Protein AF-A0A5J4ECD7-F1 (afdb_monomer_lite)

pLDDT: mean 82.18, std 13.43, range [44.06, 96.12]

Structure (mmCIF, N/CA/C/O backbone):
data_AF-A0A5J4ECD7-F1
#
_entry.id   AF-A0A5J4ECD7-F1
#
loop_
_atom_site.group_PDB
_atom_site.id
_atom_site.type_symbol
_atom_site.label_atom_id
_atom_site.label_alt_id
_atom_site.label_comp_id
_atom_s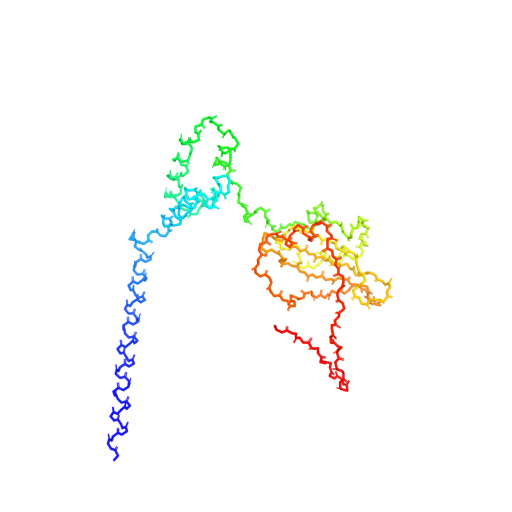ite.label_asym_id
_atom_site.label_entity_id
_atom_site.label_seq_id
_atom_site.pdbx_PDB_ins_code
_atom_site.Cartn_x
_atom_site.Cartn_y
_atom_site.Cartn_z
_atom_site.occupancy
_atom_site.B_iso_or_equiv
_atom_site.auth_seq_id
_atom_site.auth_comp_id
_atom_site.auth_asym_id
_atom_site.auth_atom_id
_atom_site.pdbx_PDB_model_num
ATOM 1 N N . MET A 1 1 ? -9.452 -62.275 -21.273 1.00 46.31 1 MET A N 1
ATOM 2 C CA . MET A 1 1 ? -8.832 -61.282 -20.360 1.00 46.31 1 MET A CA 1
ATOM 3 C C . MET A 1 1 ? -7.586 -60.602 -20.962 1.00 46.31 1 MET A C 1
ATOM 5 O O . MET A 1 1 ? -6.701 -60.194 -20.229 1.00 46.31 1 MET A O 1
ATOM 9 N N . THR A 1 2 ? -7.499 -60.414 -22.285 1.00 53.56 2 THR A N 1
ATOM 10 C CA . THR A 1 2 ? -6.305 -59.847 -22.959 1.00 53.56 2 THR A CA 1
ATOM 11 C C . THR A 1 2 ? -6.483 -58.393 -23.425 1.00 53.56 2 THR A C 1
ATOM 13 O O . THR A 1 2 ? -5.500 -57.687 -23.623 1.00 53.56 2 THR A O 1
ATOM 16 N N . GLY A 1 3 ? -7.723 -57.897 -23.539 1.00 50.53 3 GLY A N 1
ATOM 17 C CA . GLY A 1 3 ? -8.015 -56.545 -24.046 1.00 50.53 3 GLY A CA 1
ATOM 18 C C . GLY A 1 3 ? -7.789 -55.391 -23.056 1.00 50.53 3 GLY A C 1
ATOM 19 O O . GLY A 1 3 ? -7.536 -54.270 -23.485 1.00 50.53 3 GLY A O 1
ATOM 20 N N . ILE A 1 4 ? -7.847 -55.649 -21.743 1.00 53.31 4 ILE A N 1
ATOM 21 C CA . ILE A 1 4 ? -7.669 -54.617 -20.698 1.00 53.31 4 ILE A CA 1
ATOM 22 C C . ILE A 1 4 ? -6.179 -54.346 -20.433 1.00 53.31 4 ILE A C 1
ATOM 24 O O . ILE A 1 4 ? -5.780 -53.202 -20.232 1.00 53.31 4 ILE A O 1
ATOM 28 N N . VAL A 1 5 ? -5.335 -55.382 -20.500 1.00 55.25 5 VAL A N 1
ATOM 29 C CA . VAL A 1 5 ? -3.884 -55.265 -20.267 1.00 55.25 5 VAL A CA 1
ATOM 30 C C . VAL A 1 5 ? -3.205 -54.458 -21.380 1.00 55.25 5 VAL A C 1
ATOM 32 O O . VAL A 1 5 ? -2.346 -53.625 -21.101 1.00 55.25 5 VAL A O 1
ATOM 35 N N . ARG A 1 6 ? -3.645 -54.630 -22.633 1.00 52.66 6 ARG A N 1
ATOM 36 C CA . ARG A 1 6 ? -3.066 -53.945 -23.796 1.00 52.66 6 ARG A CA 1
ATOM 37 C C . ARG A 1 6 ? -3.344 -52.435 -23.812 1.00 52.66 6 ARG A C 1
ATOM 39 O O . ARG A 1 6 ? -2.423 -51.664 -24.045 1.00 52.66 6 ARG A O 1
ATOM 46 N N . ARG A 1 7 ? -4.559 -52.003 -23.440 1.00 54.34 7 ARG A N 1
ATOM 47 C CA . ARG A 1 7 ? -4.891 -50.567 -23.314 1.00 54.34 7 ARG A CA 1
ATOM 48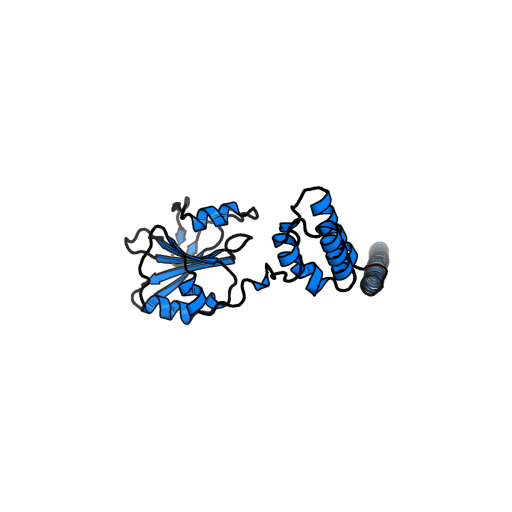 C C . ARG A 1 7 ? -4.139 -49.877 -22.175 1.00 54.34 7 ARG A C 1
ATOM 50 O O . ARG A 1 7 ? -3.791 -48.711 -22.307 1.00 54.34 7 ARG A O 1
ATOM 57 N N . ARG A 1 8 ? -3.856 -50.584 -21.071 1.00 55.59 8 ARG A N 1
ATOM 58 C CA . ARG A 1 8 ? -3.001 -50.054 -19.992 1.00 55.59 8 ARG A CA 1
ATOM 59 C C . ARG A 1 8 ? -1.553 -49.868 -20.447 1.00 55.59 8 ARG A C 1
ATOM 61 O O . ARG A 1 8 ? -0.969 -48.844 -20.124 1.00 55.59 8 ARG A O 1
ATOM 68 N N . ALA A 1 9 ? -1.002 -50.823 -21.197 1.00 55.75 9 ALA A N 1
ATOM 69 C CA . ALA A 1 9 ? 0.367 -50.753 -21.712 1.00 55.75 9 ALA A CA 1
ATOM 70 C C . ALA A 1 9 ? 0.547 -49.650 -22.774 1.00 55.75 9 ALA A C 1
ATOM 72 O O . ALA A 1 9 ? 1.549 -48.931 -22.770 1.00 55.75 9 ALA A O 1
ATOM 73 N N . GLU A 1 10 ? -0.440 -49.477 -23.656 1.00 58.00 10 GLU A N 1
ATOM 74 C CA . GLU A 1 10 ? -0.462 -48.393 -24.647 1.00 58.00 10 GLU A CA 1
ATOM 75 C C . GLU A 1 10 ? -0.585 -47.024 -23.949 1.00 58.00 10 GLU A C 1
ATOM 77 O O . GLU A 1 10 ? 0.224 -46.137 -24.211 1.00 58.00 10 GLU A O 1
ATOM 82 N N . TRP A 1 11 ? -1.458 -46.891 -22.939 1.00 58.06 11 TRP A N 1
ATOM 83 C CA . TRP A 1 11 ? -1.579 -45.659 -22.146 1.00 58.06 11 TRP A CA 1
ATOM 84 C C . TRP A 1 11 ? -0.291 -45.289 -21.396 1.00 58.06 11 TRP A C 1
ATOM 86 O O . TRP A 1 11 ? 0.108 -44.126 -21.407 1.00 58.06 11 TRP A O 1
ATOM 96 N N . THR A 1 12 ? 0.411 -46.255 -20.792 1.00 61.03 12 THR A N 1
ATOM 97 C CA . THR A 1 12 ? 1.704 -45.983 -20.139 1.00 61.03 12 THR A CA 1
ATOM 98 C C . THR A 1 12 ? 2.788 -45.567 -21.130 1.00 61.03 12 THR A C 1
ATOM 100 O O . THR A 1 12 ? 3.646 -44.757 -20.790 1.00 61.03 12 THR A O 1
ATOM 103 N N . THR A 1 13 ? 2.747 -46.087 -22.359 1.00 64.12 13 THR A N 1
ATOM 104 C CA . THR A 1 13 ? 3.739 -45.767 -23.397 1.00 64.12 13 THR A CA 1
ATOM 105 C C . THR A 1 13 ? 3.501 -44.373 -23.977 1.00 64.12 13 THR A C 1
ATOM 107 O O . THR A 1 13 ? 4.450 -43.613 -24.167 1.00 64.12 13 THR A O 1
ATOM 110 N N . ASP A 1 14 ? 2.242 -43.998 -24.200 1.00 67.19 14 ASP A N 1
ATOM 111 C CA . ASP A 1 14 ? 1.885 -42.664 -24.686 1.00 67.19 14 ASP A CA 1
ATOM 112 C C . ASP A 1 14 ? 2.104 -41.588 -23.613 1.00 67.19 14 ASP A C 1
ATOM 114 O O . ASP A 1 14 ? 2.639 -40.520 -23.912 1.00 67.19 14 ASP A O 1
ATOM 118 N N . LEU A 1 15 ? 1.813 -41.892 -22.342 1.00 69.69 15 LEU A N 1
ATOM 119 C CA . LEU A 1 15 ? 2.111 -40.996 -21.222 1.00 69.69 15 LEU A CA 1
ATOM 120 C C . LEU A 1 15 ? 3.626 -40.810 -21.031 1.00 69.69 15 LEU A C 1
ATOM 122 O O . LEU A 1 15 ? 4.081 -39.695 -20.777 1.00 69.69 15 LEU A O 1
ATOM 126 N N . ALA A 1 16 ? 4.418 -41.871 -21.220 1.00 71.56 16 ALA A N 1
ATOM 127 C CA . ALA A 1 16 ? 5.876 -41.785 -21.203 1.00 71.56 16 ALA A CA 1
ATOM 128 C C . ALA A 1 16 ? 6.409 -40.889 -22.332 1.00 71.56 16 ALA A C 1
ATOM 130 O O . ALA A 1 16 ? 7.263 -40.048 -22.075 1.00 71.56 16 ALA A O 1
ATOM 131 N N . ARG A 1 17 ? 5.870 -40.991 -23.556 1.00 77.25 17 ARG A N 1
ATOM 132 C CA . ARG A 1 17 ? 6.261 -40.129 -24.688 1.00 77.25 17 ARG A CA 1
ATOM 133 C C . ARG A 1 17 ? 5.967 -38.655 -24.433 1.00 77.25 17 ARG A C 1
ATOM 135 O O . ARG A 1 17 ? 6.830 -37.820 -24.690 1.00 77.25 17 ARG A O 1
ATOM 142 N N . VAL A 1 18 ? 4.782 -38.337 -23.908 1.00 82.94 18 VAL A N 1
ATOM 143 C CA . VAL A 1 18 ? 4.419 -36.955 -23.552 1.00 82.94 18 VAL A CA 1
ATOM 144 C C . VAL A 1 18 ? 5.319 -36.436 -22.434 1.00 82.94 18 VAL A C 1
ATOM 146 O O . VAL A 1 18 ? 5.832 -35.325 -22.537 1.00 82.94 18 VAL A O 1
ATOM 149 N N . ASN A 1 19 ? 5.580 -37.244 -21.404 1.00 83.06 19 ASN A N 1
ATOM 150 C CA . ASN A 1 19 ? 6.447 -36.852 -20.296 1.00 83.06 19 ASN A CA 1
ATOM 151 C C . ASN A 1 19 ? 7.903 -36.635 -20.745 1.00 83.06 19 ASN A C 1
ATOM 153 O O . ASN A 1 19 ? 8.533 -35.658 -20.351 1.00 83.06 19 ASN A O 1
ATOM 157 N N . THR A 1 20 ? 8.429 -37.493 -21.623 1.00 86.12 20 THR A N 1
ATOM 158 C CA . THR A 1 20 ? 9.753 -37.305 -22.231 1.00 86.12 20 THR A CA 1
ATOM 159 C C . THR A 1 20 ? 9.786 -36.068 -23.128 1.00 86.12 20 THR A C 1
ATOM 161 O O . THR A 1 20 ? 10.738 -35.297 -23.048 1.00 86.12 20 THR A O 1
ATOM 164 N N . GLY A 1 21 ? 8.747 -35.829 -23.934 1.00 91.06 21 GLY A N 1
ATOM 165 C CA . GLY A 1 21 ? 8.632 -34.627 -24.764 1.00 91.06 21 GLY A CA 1
ATOM 166 C C . GLY A 1 21 ? 8.611 -33.344 -23.932 1.00 91.06 21 GLY A C 1
ATOM 167 O O . GLY A 1 21 ? 9.393 -32.433 -24.189 1.00 91.06 21 GLY A O 1
ATOM 168 N N . MET A 1 22 ? 7.794 -33.303 -22.878 1.00 90.69 22 MET A N 1
ATOM 169 C CA . MET A 1 22 ? 7.762 -32.191 -21.922 1.00 90.69 22 MET A CA 1
ATOM 170 C C . MET A 1 22 ? 9.107 -32.014 -21.214 1.00 90.69 22 MET A C 1
ATOM 172 O O . MET A 1 22 ? 9.583 -30.889 -21.091 1.00 90.69 22 MET A O 1
ATOM 176 N N . GLY A 1 23 ? 9.759 -33.108 -20.812 1.00 90.62 23 GLY A N 1
ATOM 177 C CA . GLY A 1 23 ? 11.098 -33.071 -20.227 1.00 90.62 23 GLY A CA 1
ATOM 178 C C . GLY A 1 23 ? 12.137 -32.454 -21.166 1.00 90.62 23 GLY A C 1
ATOM 179 O O . GLY A 1 23 ? 12.927 -31.617 -20.735 1.00 90.62 23 GLY A O 1
ATOM 180 N N . LEU A 1 24 ? 12.101 -32.796 -22.457 1.00 93.56 24 LEU A N 1
ATOM 181 C CA . LEU A 1 24 ? 12.977 -32.202 -23.471 1.00 93.56 24 LEU A CA 1
ATOM 182 C C . LEU A 1 24 ? 12.677 -30.717 -23.704 1.00 93.56 24 LEU A C 1
ATOM 184 O O . LEU A 1 24 ? 13.614 -29.938 -23.845 1.00 93.56 24 LEU A O 1
ATOM 188 N N . VAL A 1 25 ? 11.404 -30.308 -23.702 1.00 94.62 25 VAL A N 1
ATOM 189 C CA . VAL A 1 25 ? 11.016 -28.889 -23.801 1.00 94.62 25 VAL A CA 1
ATOM 190 C C . VAL A 1 25 ? 11.532 -28.102 -22.599 1.00 94.62 25 VAL A C 1
ATOM 192 O O . VAL A 1 25 ? 12.146 -27.053 -22.775 1.00 94.62 25 VAL A O 1
ATOM 195 N N . VAL A 1 26 ? 11.341 -28.616 -21.383 1.00 92.94 26 VAL A N 1
ATOM 196 C CA . VAL A 1 26 ? 11.851 -27.985 -20.158 1.00 92.94 26 VAL A CA 1
ATOM 197 C C . VAL A 1 26 ? 13.376 -27.885 -20.199 1.00 92.94 26 VAL A C 1
ATOM 199 O O . VAL A 1 26 ? 13.924 -26.825 -19.908 1.00 92.94 26 VAL A O 1
ATOM 202 N N . LEU A 1 27 ? 14.066 -28.946 -20.623 1.00 93.12 27 LEU A N 1
ATOM 203 C CA . LEU A 1 27 ? 15.522 -28.953 -20.761 1.00 93.12 27 LEU A CA 1
ATOM 204 C C . LEU A 1 27 ? 15.999 -27.946 -21.818 1.00 93.12 27 LEU A C 1
ATOM 206 O O . LEU A 1 27 ? 16.953 -27.211 -21.574 1.00 93.12 27 LEU A O 1
ATOM 210 N N . ALA A 1 28 ? 15.312 -27.849 -22.957 1.00 91.44 28 ALA A N 1
ATOM 211 C CA . ALA A 1 28 ? 15.605 -26.852 -23.982 1.00 91.44 28 ALA A CA 1
ATOM 212 C C . ALA A 1 28 ? 15.397 -25.421 -23.462 1.00 91.44 28 ALA A C 1
ATOM 214 O O . ALA A 1 28 ? 16.255 -24.568 -23.675 1.00 91.44 28 ALA A O 1
ATOM 215 N N . LEU A 1 29 ? 14.311 -25.158 -22.728 1.00 89.50 29 LEU A N 1
ATOM 216 C CA . LEU A 1 29 ? 14.056 -23.857 -22.101 1.00 89.50 29 LEU A CA 1
ATOM 217 C C . LEU A 1 29 ? 15.112 -23.509 -21.048 1.00 89.50 29 LEU A C 1
ATOM 219 O O . LEU A 1 29 ? 15.565 -22.369 -21.005 1.00 89.50 29 LEU A O 1
ATOM 223 N N . MET A 1 30 ? 15.550 -24.477 -20.239 1.00 87.94 30 MET A N 1
ATOM 224 C CA . MET A 1 30 ? 16.641 -24.278 -19.281 1.00 87.94 30 MET A CA 1
ATOM 225 C C . MET A 1 30 ? 17.949 -23.922 -19.989 1.00 87.94 30 MET A C 1
ATOM 227 O O . MET A 1 30 ? 18.631 -22.990 -19.565 1.00 87.94 30 MET A O 1
ATOM 231 N N . LEU A 1 31 ? 18.287 -24.617 -21.079 1.00 88.19 31 LEU A N 1
ATOM 232 C CA . LEU A 1 31 ? 19.465 -24.290 -21.883 1.00 88.19 31 LEU A CA 1
ATOM 233 C C . LEU A 1 31 ? 19.346 -22.895 -22.503 1.00 88.19 31 LEU A C 1
ATOM 235 O O . LEU A 1 31 ? 20.296 -22.121 -22.434 1.00 88.19 31 LEU A O 1
ATOM 239 N N . LEU A 1 32 ? 18.178 -22.545 -23.049 1.00 86.56 32 LEU A N 1
ATOM 240 C CA . LEU A 1 32 ? 17.931 -21.234 -23.649 1.00 86.56 32 LEU A CA 1
ATOM 241 C C . LEU A 1 32 ? 18.028 -20.104 -22.622 1.00 86.56 32 LEU A C 1
ATOM 243 O O . LEU A 1 32 ? 18.731 -19.130 -22.881 1.00 86.56 32 LEU A O 1
ATOM 247 N N . ALA A 1 33 ? 17.400 -20.254 -21.453 1.00 78.44 33 ALA A N 1
ATOM 248 C CA . ALA A 1 33 ? 17.423 -19.267 -20.373 1.00 78.44 33 ALA A CA 1
ATOM 249 C C . ALA A 1 33 ? 18.829 -19.042 -19.789 1.00 78.44 33 ALA A C 1
ATOM 251 O O . ALA A 1 33 ? 19.109 -17.971 -19.257 1.00 78.44 33 ALA A O 1
ATOM 252 N N . ASN A 1 34 ? 19.716 -20.035 -19.903 1.00 79.56 34 ASN A N 1
ATOM 253 C CA . ASN A 1 34 ? 21.124 -19.934 -19.506 1.00 79.56 34 ASN A CA 1
ATOM 254 C C . ASN A 1 34 ? 22.060 -19.595 -20.680 1.00 79.56 34 ASN A C 1
ATOM 256 O O . ASN A 1 34 ? 23.279 -19.577 -20.513 1.00 79.56 34 ASN A O 1
ATOM 260 N N . SER A 1 35 ? 21.515 -19.333 -21.870 1.00 79.62 35 SER A N 1
ATOM 261 C CA . SER A 1 35 ? 22.288 -19.006 -23.067 1.00 79.62 35 SER A CA 1
ATOM 262 C C . SER A 1 35 ? 22.142 -17.530 -23.458 1.00 79.62 35 SER A C 1
ATOM 264 O O . SER A 1 35 ? 21.132 -16.900 -23.143 1.00 79.62 35 SER A O 1
ATOM 266 N N . PRO A 1 36 ? 23.088 -16.975 -24.239 1.00 72.56 36 PRO A N 1
ATOM 267 C CA . PRO A 1 36 ? 22.971 -15.621 -24.788 1.00 72.56 36 PRO A CA 1
ATOM 268 C C . PRO A 1 36 ? 21.795 -15.418 -25.760 1.00 72.56 36 PRO A C 1
ATOM 270 O O . PRO A 1 36 ? 21.513 -14.279 -26.123 1.00 72.56 36 PRO A O 1
ATOM 273 N N . LEU A 1 37 ? 21.145 -16.497 -26.225 1.00 73.62 37 LEU A N 1
ATOM 274 C CA . LEU A 1 37 ? 20.031 -16.432 -27.181 1.00 73.62 37 LEU A CA 1
ATOM 275 C C . LEU A 1 37 ? 18.783 -15.804 -26.563 1.00 73.62 37 LEU A C 1
ATOM 277 O O . LEU A 1 37 ? 18.030 -15.130 -27.261 1.00 73.62 37 LEU A O 1
ATOM 281 N N . LEU A 1 38 ? 18.570 -16.020 -25.264 1.00 79.06 38 LEU A N 1
ATOM 282 C CA . LEU A 1 38 ? 17.381 -15.569 -24.557 1.00 79.06 38 LEU A CA 1
ATOM 283 C C . LEU A 1 38 ? 17.768 -14.527 -23.503 1.00 79.06 38 LEU A C 1
ATOM 285 O O . LEU A 1 38 ? 17.634 -14.718 -22.297 1.00 79.06 38 LEU A O 1
ATOM 289 N N . ASP A 1 39 ? 18.299 -13.404 -23.990 1.00 83.94 39 ASP A N 1
ATOM 290 C CA . ASP A 1 39 ? 18.663 -12.266 -23.150 1.00 83.94 39 ASP A CA 1
ATOM 291 C C . ASP A 1 39 ? 17.401 -11.498 -22.730 1.00 83.94 39 ASP A C 1
ATOM 293 O O . ASP A 1 39 ? 17.004 -10.502 -23.342 1.00 83.94 39 ASP A O 1
ATOM 297 N N . PHE A 1 40 ? 16.765 -11.972 -21.658 1.00 85.25 40 PHE A N 1
ATOM 298 C CA . PHE A 1 40 ? 15.594 -11.328 -21.063 1.00 85.25 40 PHE A CA 1
ATOM 299 C C . PHE A 1 40 ? 15.824 -9.849 -20.745 1.00 85.25 40 PHE A C 1
ATOM 301 O O . PHE A 1 40 ? 14.874 -9.076 -20.758 1.00 85.25 40 PHE A O 1
ATOM 308 N N . ARG A 1 41 ? 17.069 -9.419 -20.501 1.00 89.31 41 ARG A N 1
ATOM 309 C CA . ARG A 1 41 ? 17.359 -8.016 -20.184 1.00 89.31 41 ARG A CA 1
ATOM 310 C C . ARG A 1 41 ? 17.153 -7.123 -21.403 1.00 89.31 41 ARG A C 1
ATOM 312 O O . ARG A 1 41 ? 16.588 -6.041 -21.271 1.00 89.31 41 ARG A O 1
ATOM 319 N N . LYS A 1 42 ? 17.564 -7.596 -22.586 1.00 90.62 42 LYS A N 1
ATOM 320 C CA . LYS A 1 42 ? 17.286 -6.920 -23.864 1.00 90.62 42 LYS A CA 1
ATOM 321 C C . LYS A 1 42 ? 15.796 -6.881 -24.167 1.00 90.62 42 LYS A C 1
ATOM 323 O O . LYS A 1 42 ? 15.286 -5.851 -24.582 1.00 90.62 42 LYS A O 1
ATOM 328 N N . ILE A 1 43 ? 15.096 -7.989 -23.929 1.00 89.81 43 ILE A N 1
ATOM 329 C CA . ILE A 1 43 ? 13.644 -8.048 -24.132 1.00 89.81 43 ILE A CA 1
ATOM 330 C C . ILE A 1 43 ? 12.947 -7.023 -23.227 1.00 89.81 43 ILE A C 1
ATOM 332 O O . ILE A 1 43 ? 12.124 -6.248 -23.708 1.00 89.81 43 ILE A O 1
ATOM 336 N N . SER A 1 44 ? 13.325 -6.962 -21.947 1.00 90.31 44 SER A N 1
ATOM 337 C CA . SER A 1 44 ? 12.761 -6.008 -20.990 1.00 90.31 44 SER A CA 1
ATOM 338 C C . SER A 1 44 ? 13.007 -4.554 -21.386 1.00 90.31 44 SER A C 1
ATOM 340 O O . SER A 1 44 ? 12.063 -3.770 -21.369 1.00 90.31 44 SER A O 1
ATOM 342 N N . VAL A 1 45 ? 14.242 -4.178 -21.751 1.00 93.38 45 VAL A N 1
ATOM 343 C CA . VAL A 1 45 ? 14.534 -2.780 -22.120 1.00 93.38 45 VAL A CA 1
ATOM 344 C C . VAL A 1 45 ? 13.817 -2.382 -23.408 1.00 93.38 45 VAL A C 1
ATOM 346 O O . VAL A 1 45 ? 13.170 -1.342 -23.432 1.00 93.38 45 VAL A O 1
ATOM 349 N N . ASN A 1 46 ? 13.818 -3.248 -24.427 1.00 92.88 46 ASN A N 1
ATOM 350 C CA . ASN A 1 46 ? 13.129 -2.981 -25.690 1.00 92.88 46 ASN A CA 1
ATOM 351 C C . ASN A 1 46 ? 11.620 -2.855 -25.481 1.00 92.88 46 ASN A C 1
ATOM 353 O O . ASN A 1 46 ? 10.989 -1.977 -26.051 1.00 92.88 46 ASN A O 1
ATOM 357 N N . SER A 1 47 ? 11.030 -3.697 -24.629 1.00 91.94 47 SER A N 1
ATOM 358 C CA . SER A 1 47 ? 9.612 -3.573 -24.299 1.00 91.94 47 SER A CA 1
ATOM 359 C C . SER A 1 47 ? 9.294 -2.242 -23.620 1.00 91.94 47 SER A C 1
ATOM 361 O O . SER A 1 47 ? 8.228 -1.697 -23.875 1.00 91.94 47 SER A O 1
ATOM 363 N N . GLN A 1 48 ? 10.168 -1.727 -22.752 1.00 90.75 48 GLN A N 1
ATOM 364 C CA . GLN A 1 48 ? 9.945 -0.433 -22.102 1.00 90.75 48 GLN A CA 1
ATOM 365 C C . GLN A 1 48 ? 10.131 0.733 -23.076 1.00 90.75 48 GLN A C 1
ATOM 367 O O . GLN A 1 48 ? 9.300 1.634 -23.082 1.00 90.75 48 GLN A O 1
ATOM 372 N N . LEU A 1 49 ? 11.155 0.688 -23.930 1.00 93.94 49 LEU A N 1
ATOM 373 C CA . LEU A 1 49 ? 11.381 1.696 -24.970 1.00 93.94 49 LEU A CA 1
ATOM 374 C C . LEU A 1 49 ? 10.230 1.732 -25.978 1.00 93.94 49 LEU A C 1
ATOM 376 O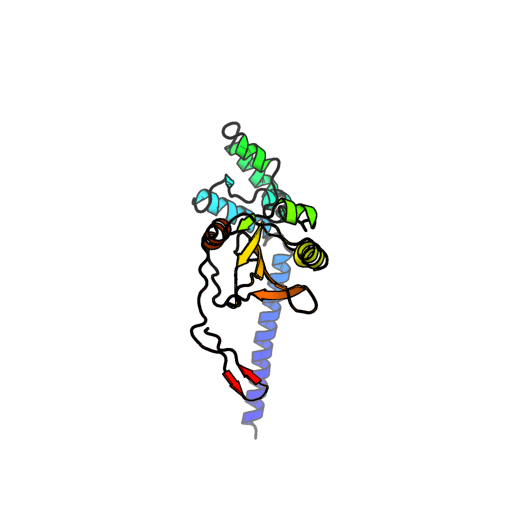 O . LEU A 1 49 ? 9.677 2.796 -26.216 1.00 93.94 49 LEU A O 1
ATOM 380 N N . ASN A 1 50 ? 9.755 0.577 -26.449 1.00 94.12 50 ASN A N 1
ATOM 381 C CA . ASN A 1 50 ? 8.597 0.504 -27.344 1.00 94.12 50 ASN A CA 1
ATOM 382 C C . ASN A 1 50 ? 7.341 1.152 -26.735 1.00 94.12 50 ASN A C 1
ATOM 384 O O . ASN A 1 50 ? 6.523 1.716 -27.456 1.00 94.12 50 ASN A O 1
ATOM 388 N N . ARG A 1 51 ? 7.156 1.070 -25.410 1.00 88.81 51 ARG A N 1
ATOM 389 C CA . ARG A 1 51 ? 6.034 1.724 -24.710 1.00 88.81 51 ARG A CA 1
ATOM 390 C C . ARG A 1 51 ? 6.195 3.242 -24.666 1.00 88.81 51 ARG A C 1
ATOM 392 O O . ARG A 1 51 ? 5.199 3.948 -24.771 1.00 88.81 51 ARG A O 1
ATOM 399 N N . VAL A 1 52 ? 7.430 3.732 -24.549 1.00 92.69 52 VAL A N 1
ATOM 400 C CA . VAL A 1 52 ? 7.739 5.164 -24.679 1.00 92.69 52 VAL A CA 1
ATOM 401 C C . VAL A 1 52 ? 7.493 5.627 -26.118 1.00 92.69 52 VAL A C 1
ATOM 403 O O . VAL A 1 52 ? 6.766 6.589 -26.339 1.00 92.69 52 VAL A O 1
ATOM 406 N N . GLU A 1 53 ? 8.022 4.906 -27.108 1.00 91.56 53 GLU A N 1
ATOM 407 C CA . GLU A 1 53 ? 7.893 5.237 -28.535 1.00 91.56 53 GLU A CA 1
ATOM 408 C C . GLU A 1 53 ? 6.443 5.194 -29.032 1.00 91.56 53 GLU A C 1
ATOM 410 O O . GLU A 1 53 ? 6.025 6.030 -29.831 1.00 91.56 53 GLU A O 1
ATOM 415 N N . SER A 1 54 ? 5.654 4.232 -28.548 1.00 93.00 54 SER A N 1
ATOM 416 C CA . SER A 1 54 ? 4.222 4.134 -28.862 1.00 93.00 54 SER A CA 1
ATOM 417 C C . SER A 1 54 ? 3.356 5.141 -28.099 1.00 93.00 54 SER A C 1
ATOM 419 O O . SER A 1 54 ? 2.157 5.226 -28.369 1.00 93.00 54 SER A O 1
ATOM 421 N N . GLY A 1 55 ? 3.936 5.905 -27.166 1.00 90.00 55 GLY A N 1
ATOM 422 C CA . GLY A 1 55 ? 3.226 6.882 -26.342 1.00 90.00 55 GLY A CA 1
ATOM 423 C C . GLY A 1 55 ? 2.332 6.266 -25.263 1.00 90.00 55 GLY A C 1
ATOM 424 O O . GLY A 1 55 ? 1.502 6.970 -24.693 1.00 90.00 55 GLY A O 1
ATOM 425 N N . GLU A 1 56 ? 2.476 4.969 -24.970 1.00 89.88 56 GLU A N 1
ATOM 426 C CA . GLU A 1 56 ? 1.776 4.323 -23.852 1.00 89.88 56 GLU A CA 1
ATOM 427 C C . GLU A 1 56 ? 2.226 4.913 -22.507 1.00 89.88 56 GLU A C 1
ATOM 429 O O . GLU A 1 56 ? 1.429 5.032 -21.576 1.00 89.88 56 GLU A O 1
ATOM 434 N N . ILE A 1 57 ? 3.503 5.292 -22.409 1.00 87.44 57 ILE A N 1
ATOM 435 C CA . ILE A 1 57 ? 4.075 5.994 -21.258 1.00 87.44 57 ILE A CA 1
ATOM 436 C C . ILE A 1 57 ? 4.919 7.179 -21.726 1.00 87.44 57 ILE A C 1
ATOM 438 O O . ILE A 1 57 ? 5.540 7.133 -22.786 1.00 87.44 57 ILE A O 1
ATOM 442 N N . GLU A 1 58 ? 4.990 8.230 -20.914 1.00 87.25 58 GLU A N 1
ATOM 443 C CA . GLU A 1 58 ? 5.942 9.313 -21.147 1.00 87.25 58 GLU A CA 1
ATOM 444 C C . GLU A 1 58 ? 7.362 8.887 -20.742 1.00 87.25 58 GLU A C 1
ATOM 446 O O . GLU A 1 58 ? 7.555 8.056 -19.851 1.00 87.25 58 GLU A O 1
ATOM 451 N N . LEU A 1 59 ? 8.388 9.505 -21.339 1.00 90.25 59 LEU A N 1
ATOM 452 C CA . LEU A 1 59 ? 9.786 9.199 -21.010 1.00 90.25 59 LEU A CA 1
ATOM 453 C C . LEU A 1 59 ? 10.111 9.458 -19.524 1.00 90.25 59 LEU A C 1
ATOM 455 O O . LEU A 1 59 ? 10.887 8.713 -18.932 1.00 90.25 59 LEU A O 1
ATOM 459 N N . LYS A 1 60 ? 9.470 10.444 -18.879 1.00 87.88 60 LYS A N 1
ATOM 460 C CA . LYS A 1 60 ? 9.607 10.703 -17.429 1.00 87.88 60 LYS A CA 1
ATOM 461 C C . LYS A 1 60 ? 9.130 9.531 -16.553 1.00 87.88 60 LYS A C 1
ATOM 463 O O . LYS A 1 60 ? 9.556 9.385 -15.404 1.00 87.88 60 LYS A O 1
ATOM 468 N N . ASP A 1 61 ? 8.247 8.690 -17.089 1.00 84.75 61 ASP A N 1
ATOM 469 C CA . ASP A 1 61 ? 7.674 7.544 -16.388 1.00 84.75 61 ASP A CA 1
ATOM 470 C C . ASP A 1 61 ? 8.488 6.260 -16.580 1.00 84.75 61 ASP A C 1
ATOM 472 O O . ASP A 1 61 ? 8.307 5.318 -15.800 1.00 84.75 61 ASP A O 1
ATOM 476 N N . PHE A 1 62 ? 9.440 6.250 -17.522 1.00 89.31 62 PHE A N 1
ATOM 477 C CA . PHE A 1 62 ? 10.382 5.153 -17.741 1.00 89.31 62 PHE A CA 1
ATOM 478 C C . PHE A 1 62 ? 11.118 4.761 -16.446 1.00 89.31 62 PHE A C 1
ATOM 480 O O . PHE A 1 62 ? 11.512 5.604 -15.632 1.00 89.31 62 PHE A O 1
ATOM 487 N N . ASP A 1 63 ? 11.328 3.457 -16.232 1.00 88.69 63 ASP A N 1
ATOM 488 C CA . ASP A 1 63 ? 11.997 2.951 -15.030 1.00 88.69 63 ASP A CA 1
ATOM 489 C C . ASP A 1 63 ? 13.526 2.997 -15.181 1.00 88.69 63 ASP A C 1
ATOM 491 O O . ASP A 1 63 ? 14.222 1.987 -15.351 1.00 88.69 63 ASP A O 1
ATOM 495 N N . PHE A 1 64 ? 14.065 4.215 -15.087 1.00 91.69 64 PHE A N 1
ATOM 496 C CA . PHE A 1 64 ? 15.504 4.470 -15.147 1.00 91.69 64 PHE A CA 1
ATOM 497 C C . PHE A 1 64 ? 16.284 3.686 -14.081 1.00 91.69 64 PHE A C 1
ATOM 499 O O . PHE A 1 64 ? 17.441 3.315 -14.301 1.00 91.69 64 PHE A O 1
ATOM 506 N N . TRP A 1 65 ? 15.674 3.406 -12.921 1.00 90.81 65 TRP A N 1
ATOM 507 C CA . TRP A 1 65 ? 16.344 2.664 -11.856 1.00 90.81 65 TRP A CA 1
ATOM 508 C C . TRP A 1 65 ? 16.513 1.201 -12.239 1.00 90.81 65 TRP A C 1
ATOM 510 O O . TRP A 1 65 ? 17.615 0.660 -12.101 1.00 90.81 65 TRP A O 1
ATOM 520 N N . TYR A 1 66 ? 15.456 0.569 -12.742 1.00 89.19 66 TYR A N 1
ATOM 521 C CA . TYR A 1 66 ? 15.503 -0.811 -13.203 1.00 89.19 66 TYR A CA 1
ATOM 522 C C . TYR A 1 66 ? 16.491 -0.977 -14.362 1.00 89.19 66 TYR A C 1
ATOM 524 O O . TYR A 1 66 ? 17.358 -1.855 -14.305 1.00 89.19 66 TYR A O 1
ATOM 532 N N . ALA A 1 67 ? 16.454 -0.079 -15.352 1.00 92.31 67 ALA A N 1
ATOM 533 C CA . ALA A 1 67 ? 17.413 -0.083 -16.456 1.00 92.31 67 ALA A CA 1
ATOM 534 C C . ALA A 1 67 ? 18.867 0.021 -15.960 1.00 92.31 67 ALA A C 1
ATOM 536 O O . ALA A 1 67 ? 19.708 -0.797 -16.338 1.00 92.31 67 ALA A O 1
ATOM 537 N N . LYS A 1 68 ? 19.156 0.956 -15.043 1.00 91.75 68 LYS A N 1
ATOM 538 C CA . LYS A 1 68 ? 20.511 1.167 -14.505 1.00 91.75 68 LYS A CA 1
ATOM 539 C C . LYS A 1 68 ? 21.009 0.001 -13.647 1.00 91.75 68 LYS A C 1
ATOM 541 O O . LYS A 1 68 ? 22.187 -0.339 -13.713 1.00 91.75 68 LYS A O 1
ATOM 546 N N . ASN A 1 69 ? 20.145 -0.587 -12.816 1.00 87.50 69 ASN A N 1
ATOM 547 C CA . ASN A 1 69 ? 20.567 -1.496 -11.741 1.00 87.50 69 ASN A CA 1
ATOM 548 C C . ASN A 1 69 ? 20.316 -2.983 -12.031 1.00 87.50 69 ASN A C 1
ATOM 550 O O . ASN A 1 69 ? 20.973 -3.821 -11.420 1.00 87.50 69 ASN A O 1
ATOM 554 N N . GLN A 1 70 ? 19.383 -3.329 -12.925 1.00 86.81 70 GLN A N 1
ATOM 555 C CA . GLN A 1 70 ? 18.946 -4.719 -13.144 1.00 86.81 70 GLN A CA 1
ATOM 556 C C . GLN A 1 70 ? 19.231 -5.237 -14.559 1.00 86.81 70 GLN A C 1
ATOM 558 O O . GLN A 1 70 ? 19.371 -6.445 -14.759 1.00 86.81 70 GLN A O 1
ATOM 563 N N . LEU A 1 71 ? 19.356 -4.346 -15.549 1.00 89.94 71 LEU A N 1
ATOM 564 C CA . LEU A 1 71 ? 19.481 -4.737 -16.958 1.00 89.94 71 LEU A CA 1
ATOM 565 C C . LEU A 1 71 ? 20.921 -4.785 -17.482 1.00 89.94 71 LEU A C 1
ATOM 567 O O . LEU A 1 71 ? 21.128 -5.142 -18.640 1.00 89.94 71 LEU A O 1
ATOM 571 N N . ALA A 1 72 ? 21.922 -4.509 -16.640 1.00 90.31 72 ALA A N 1
ATOM 572 C CA . ALA A 1 72 ? 23.347 -4.575 -16.983 1.00 90.31 72 ALA A CA 1
ATOM 573 C C . ALA A 1 72 ? 23.680 -3.810 -18.287 1.00 90.31 72 ALA A C 1
ATOM 575 O O . ALA A 1 72 ? 23.226 -2.684 -18.477 1.00 90.31 72 ALA A O 1
ATOM 576 N N . ARG A 1 73 ? 24.484 -4.399 -19.190 1.00 92.56 73 ARG A N 1
ATOM 577 C CA . ARG A 1 73 ? 24.928 -3.750 -20.437 1.00 92.56 73 ARG A CA 1
ATOM 578 C C . ARG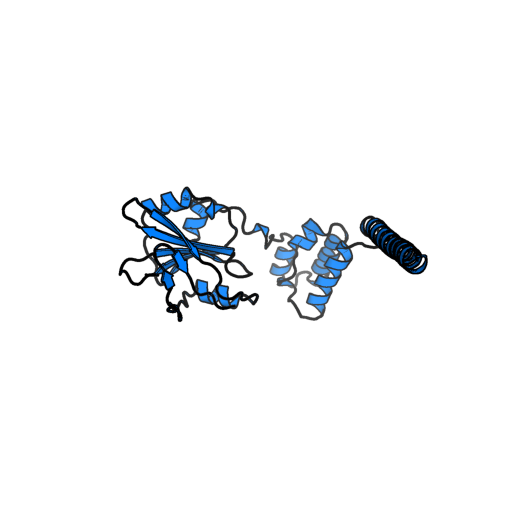 A 1 73 ? 23.766 -3.267 -21.328 1.00 92.56 73 ARG A C 1
ATOM 580 O O . ARG A 1 73 ? 23.850 -2.122 -21.756 1.00 92.56 73 ARG A O 1
ATOM 587 N N . PRO A 1 74 ? 22.711 -4.062 -21.611 1.00 93.44 74 PRO A N 1
ATOM 588 C CA . PRO A 1 74 ? 21.535 -3.569 -22.336 1.00 93.44 74 PRO A CA 1
ATOM 589 C C . PRO A 1 74 ? 20.919 -2.306 -21.726 1.00 93.44 74 PRO A C 1
ATOM 591 O O . PRO A 1 74 ? 20.673 -1.344 -22.443 1.00 93.44 74 PRO A O 1
ATOM 594 N N . GLY A 1 75 ? 20.741 -2.284 -20.402 1.00 93.25 75 GLY A N 1
ATOM 595 C CA . GLY A 1 75 ? 20.222 -1.109 -19.704 1.00 93.25 75 GLY A CA 1
ATOM 596 C C . GLY A 1 75 ? 21.149 0.098 -19.809 1.00 93.25 75 GLY A C 1
ATOM 597 O O . GLY A 1 75 ? 20.693 1.193 -20.108 1.00 93.25 75 GLY A O 1
ATOM 598 N N . TYR A 1 76 ? 22.456 -0.102 -19.629 1.00 94.94 76 TYR A N 1
ATOM 599 C CA . TYR A 1 76 ? 23.449 0.965 -19.772 1.00 94.94 76 TYR A CA 1
ATOM 600 C C . TYR A 1 76 ? 23.411 1.622 -21.157 1.00 94.94 76 TYR A C 1
ATOM 602 O O . TYR A 1 76 ? 23.399 2.845 -21.239 1.00 94.94 76 TYR A O 1
ATOM 610 N N . LEU A 1 77 ? 23.363 0.822 -22.228 1.00 95.88 77 LEU A N 1
ATOM 611 C CA . LEU A 1 77 ? 23.325 1.342 -23.597 1.00 95.88 77 LEU A CA 1
ATOM 612 C C . LEU A 1 77 ? 22.062 2.170 -23.851 1.00 95.88 77 LEU A C 1
ATOM 614 O O . LEU A 1 77 ? 22.176 3.276 -24.364 1.00 95.88 77 LEU A O 1
ATOM 618 N N . ALA A 1 78 ? 20.898 1.679 -23.418 1.00 95.50 78 ALA A N 1
ATOM 619 C CA . ALA A 1 78 ? 19.642 2.413 -23.553 1.00 95.50 78 ALA A CA 1
ATOM 620 C C . ALA A 1 78 ? 19.663 3.747 -22.789 1.00 95.50 78 ALA A C 1
ATOM 622 O O . ALA A 1 78 ? 19.219 4.765 -23.304 1.00 95.50 78 ALA A O 1
ATOM 623 N N . LEU A 1 79 ? 20.214 3.775 -21.570 1.00 96.12 79 LEU A N 1
ATOM 624 C CA . LEU A 1 79 ? 20.329 5.024 -20.812 1.00 96.12 79 LEU A CA 1
ATOM 625 C C . LEU A 1 79 ? 21.292 6.021 -21.463 1.00 96.12 79 LEU A C 1
ATOM 627 O O . LEU A 1 79 ? 21.104 7.224 -21.313 1.00 96.12 79 LEU A O 1
ATOM 631 N N . GLU A 1 80 ? 22.330 5.542 -22.144 1.00 96.06 80 GLU A N 1
ATOM 632 C CA . GLU A 1 80 ? 23.275 6.410 -22.844 1.00 96.06 80 GLU A CA 1
ATOM 633 C C . GLU A 1 80 ? 22.663 7.002 -24.118 1.00 96.06 80 GLU A C 1
ATOM 635 O O . GLU A 1 80 ? 22.842 8.188 -24.379 1.00 96.06 80 GLU A O 1
ATOM 640 N N . GLU A 1 81 ? 21.884 6.210 -24.856 1.00 94.75 81 GLU A N 1
ATOM 641 C CA . GLU A 1 81 ? 21.096 6.667 -26.004 1.00 94.75 81 GLU A CA 1
ATOM 642 C C . GLU A 1 81 ? 20.070 7.725 -25.582 1.00 94.75 81 GLU A C 1
ATOM 644 O O . GLU A 1 81 ? 20.084 8.835 -26.107 1.00 94.75 81 GLU A O 1
ATOM 649 N N . ILE A 1 82 ? 19.301 7.457 -24.521 1.00 94.50 82 ILE A N 1
ATOM 650 C CA . ILE A 1 82 ? 18.348 8.422 -23.957 1.00 94.50 82 ILE A CA 1
ATOM 651 C C . ILE A 1 82 ? 19.043 9.743 -23.582 1.00 94.50 82 ILE A C 1
ATOM 653 O O . ILE A 1 82 ? 18.543 10.817 -23.900 1.00 94.50 82 ILE A O 1
ATOM 657 N N . LYS A 1 83 ? 20.216 9.709 -22.932 1.00 94.56 83 LYS A N 1
ATOM 658 C CA . LYS A 1 83 ? 20.959 10.945 -22.605 1.00 94.56 83 LYS A CA 1
ATOM 659 C C . LYS A 1 83 ? 21.373 11.727 -23.847 1.00 94.56 83 LYS A C 1
ATOM 661 O O . LYS A 1 83 ? 21.364 12.954 -23.807 1.00 94.56 83 LYS A O 1
ATOM 666 N N . GLN A 1 84 ? 21.777 11.032 -24.908 1.00 93.69 84 GLN A N 1
ATOM 667 C CA . GLN A 1 84 ? 22.165 11.666 -26.166 1.00 93.69 84 GLN A CA 1
ATOM 668 C C . GLN A 1 84 ? 20.965 12.326 -26.846 1.00 93.69 84 GLN A C 1
ATOM 670 O O . GLN A 1 84 ? 21.104 13.437 -27.349 1.00 93.69 84 GLN A O 1
ATOM 675 N N . GLU A 1 85 ? 19.798 11.680 -26.815 1.00 91.19 85 GLU A N 1
ATOM 676 C CA . GLU A 1 85 ? 18.556 12.232 -27.362 1.00 91.19 85 GLU A CA 1
ATOM 677 C C . GLU A 1 85 ? 18.065 13.456 -26.585 1.00 91.19 85 GLU A C 1
ATOM 679 O O . GLU A 1 85 ? 17.667 14.450 -27.191 1.00 91.19 85 GLU A O 1
ATOM 684 N N . ILE A 1 86 ? 18.130 13.417 -25.250 1.00 91.69 86 ILE A N 1
ATOM 685 C CA . ILE A 1 86 ? 17.743 14.557 -24.409 1.00 91.69 86 ILE A CA 1
ATOM 686 C C . ILE A 1 86 ? 18.708 15.730 -24.617 1.00 91.69 86 ILE A C 1
ATOM 688 O O . ILE A 1 86 ? 18.275 16.884 -24.683 1.00 91.69 86 ILE A O 1
ATOM 692 N N . GLY A 1 87 ? 20.017 15.464 -24.700 1.00 88.12 87 GLY A N 1
ATOM 693 C CA . GLY A 1 87 ? 21.035 16.515 -24.708 1.00 88.12 87 GLY A CA 1
ATOM 694 C C . GLY A 1 87 ? 20.819 17.496 -23.549 1.00 88.12 87 GLY A C 1
ATOM 695 O O . GLY A 1 87 ? 20.466 17.085 -22.451 1.00 88.12 87 GLY A O 1
ATOM 696 N N . ASP A 1 88 ? 20.944 18.799 -23.805 1.00 87.75 88 ASP A N 1
ATOM 697 C CA . ASP A 1 88 ? 20.703 19.851 -22.800 1.00 87.75 88 ASP A CA 1
ATOM 698 C C . ASP A 1 88 ? 19.245 20.355 -22.764 1.00 87.75 88 ASP A C 1
ATOM 700 O O . ASP A 1 88 ? 18.948 21.358 -22.112 1.00 87.75 88 ASP A O 1
ATOM 704 N N . SER A 1 89 ? 18.327 19.704 -23.489 1.00 88.06 89 SER A N 1
ATOM 705 C CA . SER A 1 89 ? 16.955 20.203 -23.665 1.00 88.06 89 SER A CA 1
ATOM 706 C C . SER A 1 89 ? 16.069 20.031 -22.428 1.00 88.06 89 SER A C 1
ATOM 708 O O . SER A 1 89 ? 15.169 20.842 -22.213 1.00 88.06 89 SER A O 1
ATOM 710 N N . ASP A 1 90 ? 16.351 19.025 -21.594 1.00 88.19 90 ASP A N 1
ATOM 711 C CA . ASP A 1 90 ? 15.605 18.743 -20.367 1.00 88.19 90 ASP A CA 1
ATOM 712 C C . ASP A 1 90 ? 16.552 18.385 -19.199 1.00 88.19 90 ASP A C 1
ATOM 714 O O . ASP A 1 90 ? 16.898 17.216 -18.976 1.00 88.19 90 ASP A O 1
ATOM 718 N N . PRO A 1 91 ? 16.991 19.396 -18.422 1.00 87.12 91 PRO A N 1
ATOM 719 C CA . PRO A 1 91 ? 17.855 19.193 -17.262 1.00 87.12 91 PRO A CA 1
ATOM 720 C C . PRO A 1 91 ? 17.221 18.329 -16.164 1.00 87.12 91 PRO A C 1
ATOM 722 O O . PRO A 1 91 ? 17.940 17.672 -15.403 1.00 87.12 91 PRO A O 1
ATOM 725 N N . GLU A 1 92 ? 15.890 18.327 -16.048 1.00 84.81 92 GLU A N 1
ATOM 726 C CA . GLU A 1 92 ? 15.191 17.525 -15.047 1.00 84.81 92 GLU A CA 1
ATOM 727 C C . GLU A 1 92 ? 15.245 16.044 -15.422 1.00 84.81 92 GLU A C 1
ATOM 729 O O . GLU A 1 92 ? 15.611 15.203 -14.592 1.00 84.81 92 GLU A O 1
ATOM 734 N N . LEU A 1 93 ? 14.963 15.730 -16.683 1.00 87.12 93 LEU A N 1
ATOM 735 C CA . LEU A 1 93 ? 14.960 14.363 -17.180 1.00 87.12 93 LEU A CA 1
ATOM 736 C C . LEU A 1 93 ? 16.384 13.786 -17.226 1.00 87.12 93 LEU A C 1
ATOM 738 O O . LEU A 1 93 ? 16.606 12.660 -16.774 1.00 87.12 93 LEU A O 1
ATOM 742 N N . LEU A 1 94 ? 17.392 14.589 -17.588 1.00 90.31 94 LEU A N 1
ATOM 743 C CA . LEU A 1 94 ? 18.804 14.218 -17.414 1.00 90.31 94 LEU A CA 1
ATOM 744 C C . LEU A 1 94 ? 19.153 13.873 -15.960 1.00 90.31 94 LEU A C 1
ATOM 746 O O . LEU A 1 94 ? 19.887 12.912 -15.695 1.00 90.31 94 LEU A O 1
ATOM 750 N N . ARG A 1 95 ? 18.649 14.647 -14.992 1.00 87.06 95 ARG A N 1
ATOM 751 C CA . ARG A 1 95 ? 18.868 14.374 -13.565 1.00 87.06 95 ARG A CA 1
ATOM 752 C C . ARG A 1 95 ? 18.237 13.041 -13.162 1.00 87.06 95 ARG A C 1
ATOM 754 O O . ARG A 1 95 ? 18.876 12.285 -12.427 1.00 87.06 95 ARG A O 1
ATOM 761 N N . MET A 1 96 ? 17.034 12.736 -13.657 1.00 84.12 96 MET A N 1
ATOM 762 C CA . MET A 1 96 ? 16.365 11.449 -13.429 1.00 84.12 96 MET A CA 1
ATOM 763 C C . MET A 1 96 ? 17.174 10.275 -13.986 1.00 84.12 96 MET A C 1
ATOM 765 O O . MET A 1 96 ? 17.340 9.273 -13.293 1.00 84.12 96 MET A O 1
ATOM 769 N N . VAL A 1 97 ? 17.742 10.409 -15.189 1.00 90.88 97 VAL A N 1
ATOM 770 C CA . VAL A 1 97 ? 18.574 9.357 -15.796 1.00 90.88 97 VAL A CA 1
ATOM 771 C C . VAL A 1 97 ? 19.883 9.154 -15.025 1.00 90.88 97 VAL A C 1
ATOM 773 O O . VAL A 1 97 ? 20.317 8.023 -14.787 1.00 90.88 97 VAL A O 1
ATOM 776 N N . ASN A 1 98 ? 20.535 10.244 -14.612 1.00 88.06 98 ASN A N 1
ATOM 777 C CA . ASN A 1 98 ? 21.823 10.187 -13.922 1.00 88.06 98 ASN A CA 1
ATOM 778 C C . ASN A 1 98 ? 21.698 9.646 -12.494 1.00 88.06 98 ASN A C 1
ATOM 780 O O . ASN A 1 98 ? 22.509 8.809 -12.072 1.00 88.06 98 ASN A O 1
ATOM 784 N N . ASN A 1 99 ? 20.664 10.070 -11.769 1.00 85.00 99 ASN A N 1
ATOM 785 C CA . ASN A 1 99 ? 20.410 9.660 -10.394 1.00 85.00 99 ASN A CA 1
ATOM 786 C C . ASN A 1 99 ? 18.998 9.069 -10.232 1.00 85.00 99 ASN A C 1
ATOM 788 O O . ASN A 1 99 ? 18.138 9.686 -9.596 1.00 85.00 99 ASN A O 1
ATOM 792 N N . PRO A 1 100 ? 18.743 7.880 -10.807 1.00 83.81 100 PRO A N 1
ATOM 793 C CA . PRO A 1 100 ? 17.411 7.316 -10.814 1.00 83.81 100 PRO A CA 1
ATOM 794 C C . PRO A 1 100 ? 17.035 6.819 -9.426 1.00 83.81 100 PRO A C 1
ATOM 796 O O . PRO A 1 100 ? 17.765 6.053 -8.788 1.00 83.81 100 PRO A O 1
ATOM 799 N N . VAL A 1 101 ? 15.863 7.242 -8.973 1.00 79.31 101 VAL A N 1
ATOM 800 C CA . VAL A 1 101 ? 15.287 6.789 -7.713 1.00 79.31 101 VAL A CA 1
ATOM 801 C C . VAL A 1 101 ? 14.586 5.465 -7.963 1.00 79.31 101 VAL A C 1
ATOM 803 O O . VAL A 1 101 ? 13.803 5.327 -8.901 1.00 79.31 101 VAL A O 1
ATOM 806 N N . ASN A 1 102 ? 14.849 4.483 -7.108 1.00 74.44 102 ASN A N 1
ATOM 807 C CA . ASN A 1 102 ? 14.076 3.255 -7.126 1.00 74.44 102 ASN A CA 1
ATOM 808 C C . ASN A 1 102 ? 12.648 3.560 -6.660 1.00 74.44 102 ASN A C 1
ATOM 810 O O . ASN A 1 102 ? 12.420 3.719 -5.459 1.00 74.44 102 ASN A O 1
ATOM 814 N N . LYS A 1 103 ? 11.694 3.610 -7.593 1.00 63.31 103 LYS A N 1
ATOM 815 C CA . LYS A 1 103 ? 10.273 3.824 -7.277 1.00 63.31 103 LYS A CA 1
ATOM 816 C C . LYS A 1 103 ? 9.738 2.737 -6.321 1.00 63.31 103 LYS A C 1
ATOM 818 O O . LYS A 1 103 ? 8.909 3.025 -5.465 1.00 63.31 103 LYS A O 1
ATOM 823 N N . THR A 1 104 ? 10.307 1.529 -6.369 1.00 55.03 104 THR A N 1
ATOM 824 C CA . THR A 1 104 ? 9.974 0.384 -5.505 1.00 55.03 104 THR A CA 1
ATOM 825 C C . THR A 1 104 ? 10.693 0.393 -4.140 1.00 55.03 104 THR A C 1
ATOM 827 O O . THR A 1 104 ? 10.083 0.032 -3.138 1.00 55.03 104 THR A O 1
ATOM 830 N N . ARG A 1 105 ? 11.967 0.825 -4.048 1.00 49.03 105 ARG A N 1
ATOM 831 C CA . ARG A 1 105 ? 12.726 0.977 -2.771 1.00 49.03 105 ARG A CA 1
ATOM 832 C C . ARG A 1 105 ? 12.523 2.331 -2.088 1.00 49.03 105 ARG A C 1
ATOM 834 O O . ARG A 1 105 ? 12.967 2.484 -0.956 1.00 49.03 105 ARG A O 1
ATOM 841 N N . GLY A 1 106 ? 11.835 3.289 -2.709 1.00 48.50 106 GLY A N 1
ATOM 842 C CA . GLY A 1 106 ? 11.409 4.536 -2.056 1.00 48.50 106 GLY A CA 1
ATOM 843 C C . GLY A 1 106 ? 10.477 4.315 -0.856 1.00 48.50 106 GLY A C 1
ATOM 844 O O . GLY A 1 106 ? 10.161 5.250 -0.129 1.00 48.50 106 GLY A O 1
ATOM 845 N N . ARG A 1 107 ? 10.058 3.071 -0.615 1.00 52.91 107 ARG A N 1
ATOM 846 C CA . ARG A 1 107 ? 9.421 2.639 0.621 1.00 52.91 107 ARG A CA 1
ATOM 847 C C . ARG A 1 107 ? 10.222 1.481 1.218 1.00 52.91 107 ARG A C 1
ATOM 849 O O . ARG A 1 107 ? 9.844 0.320 1.094 1.00 52.91 107 ARG A O 1
ATOM 856 N N . GLY A 1 108 ? 11.374 1.800 1.808 1.00 52.41 108 GLY A N 1
ATOM 857 C CA . GLY A 1 108 ? 12.004 0.912 2.784 1.00 52.41 108 GLY A CA 1
ATOM 858 C C . GLY A 1 108 ? 11.074 0.688 3.980 1.00 52.41 108 GLY A C 1
ATOM 859 O O . GLY A 1 108 ? 10.054 1.369 4.104 1.00 52.41 108 GLY A O 1
ATOM 860 N N . VAL A 1 109 ? 11.429 -0.262 4.850 1.00 53.31 109 VAL A N 1
ATOM 861 C CA . VAL A 1 109 ? 10.881 -0.328 6.215 1.00 53.31 109 VAL A CA 1
ATOM 862 C C . VAL A 1 109 ? 10.977 1.084 6.791 1.00 53.31 109 VAL A C 1
ATOM 864 O O . VAL A 1 109 ? 12.089 1.590 6.938 1.00 53.31 109 VAL A O 1
ATOM 867 N N . ARG A 1 110 ? 9.837 1.745 7.013 1.00 61.12 110 ARG A N 1
ATOM 868 C CA . ARG A 1 110 ? 9.830 3.044 7.689 1.00 61.12 110 ARG A CA 1
ATOM 869 C C . ARG A 1 110 ? 10.133 2.779 9.151 1.00 61.12 110 ARG A C 1
ATOM 871 O O . ARG A 1 110 ? 9.673 1.775 9.685 1.00 61.12 110 ARG A O 1
ATOM 878 N N . SER A 1 111 ? 10.896 3.641 9.809 1.00 74.69 111 SER A N 1
ATOM 879 C CA . SER A 1 111 ? 10.886 3.617 11.272 1.00 74.69 111 SER A CA 1
ATOM 880 C C . SER A 1 111 ? 9.488 4.014 11.774 1.00 74.69 111 SER A C 1
ATOM 882 O O . SER A 1 111 ? 8.701 4.622 11.037 1.00 74.69 111 SER A O 1
ATOM 884 N N . ALA A 1 112 ? 9.155 3.683 13.022 1.00 79.31 112 ALA A N 1
ATOM 885 C CA . ALA A 1 112 ? 7.882 4.107 13.606 1.00 79.31 112 ALA A CA 1
ATOM 886 C C . ALA A 1 112 ? 7.755 5.640 13.554 1.00 79.31 112 ALA A C 1
ATOM 888 O O . ALA A 1 112 ? 6.723 6.183 13.166 1.00 79.31 112 ALA A O 1
ATOM 889 N N . GLU A 1 113 ? 8.848 6.346 13.839 1.00 82.19 113 GLU A N 1
ATOM 890 C CA . GLU A 1 113 ? 8.933 7.804 13.795 1.00 82.19 113 GLU A CA 1
ATOM 891 C C . GLU A 1 113 ? 8.668 8.357 12.389 1.00 82.19 113 GLU A C 1
ATOM 893 O O . GLU A 1 113 ? 7.893 9.300 12.237 1.00 82.19 113 GLU A O 1
ATOM 898 N N . GLU A 1 114 ? 9.262 7.759 11.353 1.00 80.94 114 GLU A N 1
ATOM 899 C CA . GLU A 1 114 ? 9.034 8.155 9.958 1.00 80.94 114 GLU A CA 1
ATOM 900 C C . GLU A 1 114 ? 7.588 7.904 9.517 1.00 80.94 114 GLU A C 1
ATOM 902 O O . GLU A 1 114 ? 7.007 8.713 8.788 1.00 80.94 114 GLU A O 1
ATOM 907 N N . MET A 1 115 ? 6.984 6.799 9.963 1.00 86.00 115 MET A N 1
ATOM 908 C CA . MET A 1 115 ? 5.575 6.504 9.710 1.00 86.00 115 MET A CA 1
ATOM 909 C C . MET A 1 115 ? 4.671 7.566 10.346 1.00 86.00 115 MET A C 1
ATOM 911 O O . MET A 1 115 ? 3.813 8.117 9.656 1.00 86.00 115 MET A O 1
ATOM 915 N N . TRP A 1 116 ? 4.879 7.887 11.627 1.00 88.31 116 TRP A N 1
ATOM 916 C CA . TRP A 1 116 ? 4.094 8.899 12.338 1.00 88.31 116 TRP A CA 1
ATOM 917 C C . TRP A 1 116 ? 4.285 10.306 11.766 1.00 88.31 116 TRP A C 1
ATOM 919 O O . TRP A 1 116 ? 3.313 11.055 11.669 1.00 88.31 116 TRP A O 1
ATOM 929 N N . ALA A 1 117 ? 5.504 10.660 11.348 1.00 87.88 117 ALA A N 1
ATOM 930 C CA . ALA A 1 117 ? 5.804 11.955 10.736 1.00 87.88 117 ALA A CA 1
ATOM 931 C C . ALA A 1 117 ? 5.149 12.130 9.356 1.00 87.88 117 ALA A C 1
ATOM 933 O O . ALA A 1 117 ? 4.766 13.238 8.988 1.00 87.88 117 ALA A O 1
ATOM 934 N N . ALA A 1 118 ? 5.007 11.041 8.597 1.00 86.75 118 ALA A N 1
ATOM 935 C CA . ALA A 1 118 ? 4.378 11.041 7.278 1.00 86.75 118 ALA A CA 1
ATOM 936 C C . ALA A 1 118 ? 2.863 10.756 7.310 1.00 86.75 118 ALA A C 1
ATOM 938 O O . ALA A 1 118 ? 2.248 10.659 6.246 1.00 86.75 118 ALA A O 1
ATOM 939 N N . MET A 1 119 ? 2.276 10.576 8.499 1.00 89.62 119 MET A N 1
ATOM 940 C CA . MET A 1 119 ? 0.882 10.175 8.681 1.00 89.62 119 MET A CA 1
ATOM 941 C C . MET A 1 119 ? -0.085 11.232 8.149 1.00 89.62 119 MET A C 1
ATOM 943 O O . MET A 1 119 ? -0.025 12.405 8.522 1.00 89.62 119 MET A O 1
ATOM 947 N N . VAL A 1 120 ? -1.026 10.796 7.317 1.00 91.06 120 VAL A N 1
ATOM 948 C CA . VAL A 1 120 ? -2.152 11.619 6.874 1.00 91.06 120 VAL A CA 1
ATOM 949 C C . VAL A 1 120 ? -3.382 11.264 7.706 1.00 91.06 120 VAL A C 1
ATOM 951 O O . VAL A 1 120 ? -3.822 10.121 7.697 1.00 91.06 120 VAL A O 1
ATOM 954 N N . TYR A 1 121 ? -3.950 12.240 8.409 1.00 92.38 121 TYR A N 1
ATOM 955 C CA . TYR A 1 121 ? -5.117 12.041 9.275 1.00 92.38 121 TYR A CA 1
ATOM 956 C C . TYR A 1 121 ? -6.413 12.419 8.564 1.00 92.38 121 TYR A C 1
ATOM 958 O O . TYR A 1 121 ? -6.465 13.434 7.859 1.00 92.38 121 TYR A O 1
ATOM 966 N N . ARG A 1 122 ? -7.450 11.599 8.732 1.00 91.12 122 ARG A N 1
ATOM 967 C CA . ARG A 1 122 ? -8.755 11.765 8.085 1.00 91.12 122 ARG A CA 1
ATOM 968 C C . ARG A 1 122 ? -9.926 11.397 9.015 1.00 91.12 122 ARG A C 1
ATOM 970 O O . ARG A 1 122 ? -9.769 10.518 9.858 1.00 91.12 122 ARG A O 1
ATOM 977 N N . PRO A 1 123 ? -11.123 11.983 8.827 1.00 85.75 123 PRO A N 1
ATOM 978 C CA . PRO A 1 123 ? -11.472 12.983 7.807 1.00 85.75 123 PRO A CA 1
ATOM 979 C C . PRO A 1 123 ? -10.833 14.356 8.066 1.00 85.75 123 PRO A C 1
ATOM 981 O O . PRO A 1 123 ? -10.325 14.979 7.138 1.00 85.75 123 PRO A O 1
ATOM 984 N N . GLU A 1 124 ? -10.737 14.759 9.329 1.00 87.00 124 GLU A N 1
ATOM 985 C CA . GLU A 1 124 ? -10.008 15.945 9.785 1.00 87.00 124 GLU A CA 1
ATOM 986 C C . GLU A 1 124 ? -8.771 15.519 10.593 1.00 87.00 124 GLU A C 1
ATOM 988 O O . GLU A 1 124 ? -8.678 14.356 10.992 1.00 87.00 124 GLU A O 1
ATOM 993 N N . PRO A 1 125 ? -7.793 16.405 10.842 1.00 90.44 125 PRO A N 1
ATOM 994 C CA . PRO A 1 125 ? -6.711 16.110 11.776 1.00 90.44 125 PRO A CA 1
ATOM 995 C C . PRO A 1 125 ? -7.241 15.772 13.175 1.00 90.44 125 PRO A C 1
ATOM 997 O O . PRO A 1 125 ? -8.128 16.449 13.690 1.00 90.44 125 PRO A O 1
ATOM 1000 N N . PHE A 1 126 ? -6.671 14.751 13.811 1.00 93.12 126 PHE A N 1
ATOM 1001 C CA . PHE A 1 126 ? -7.026 14.343 15.169 1.00 93.12 126 PHE A CA 1
ATOM 1002 C C . PHE A 1 126 ? -5.801 13.849 15.932 1.00 93.12 126 PHE A C 1
ATOM 1004 O O . PHE A 1 126 ? -4.809 13.412 15.345 1.00 93.12 126 PHE A O 1
ATOM 1011 N N . ASP A 1 127 ? -5.907 13.867 17.256 1.00 92.75 127 ASP A N 1
ATOM 1012 C CA . ASP A 1 127 ? -4.879 13.323 18.128 1.00 92.75 127 ASP A CA 1
ATOM 1013 C C . ASP A 1 127 ? -5.061 11.818 18.322 1.00 92.75 127 ASP A C 1
ATOM 1015 O O . ASP A 1 127 ? -6.128 11.332 18.702 1.00 92.75 127 ASP A O 1
ATOM 1019 N N . VAL A 1 128 ? -3.981 11.074 18.090 1.00 93.19 128 VAL A N 1
ATOM 1020 C CA . VAL A 1 128 ? -3.912 9.641 18.388 1.00 93.19 128 VAL A CA 1
ATOM 1021 C C . VAL A 1 128 ? -3.472 9.461 19.845 1.00 93.19 128 VAL A C 1
ATOM 1023 O O . VAL A 1 128 ? -2.406 9.976 20.210 1.00 93.19 128 VAL A O 1
ATOM 1026 N N . PRO A 1 129 ? -4.219 8.709 20.677 1.00 94.56 129 PRO A N 1
ATOM 1027 C CA . PRO A 1 129 ? -3.832 8.430 22.057 1.00 94.56 129 PRO A CA 1
ATOM 1028 C C . PRO A 1 129 ? -2.428 7.823 22.159 1.00 94.56 129 PRO A C 1
ATOM 1030 O O . PRO A 1 129 ? -2.086 6.902 21.419 1.00 94.56 129 PRO A O 1
ATOM 1033 N N . GLN A 1 130 ? -1.615 8.282 23.117 1.00 93.25 130 GLN A N 1
ATOM 1034 C CA . GLN A 1 130 ? -0.241 7.784 23.281 1.00 93.25 130 GLN A CA 1
ATOM 1035 C C . GLN A 1 130 ? -0.189 6.269 23.534 1.00 93.25 130 GLN A C 1
ATOM 1037 O O . GLN A 1 130 ? 0.711 5.592 23.044 1.00 93.25 130 GLN A O 1
ATOM 1042 N N . SER A 1 131 ? -1.172 5.726 24.256 1.00 93.38 131 SER A N 1
ATOM 1043 C CA . SER A 1 131 ? -1.292 4.284 24.491 1.00 93.38 131 SER A CA 1
ATOM 1044 C C . SER A 1 131 ? -1.540 3.497 23.202 1.00 93.38 131 SER A C 1
ATOM 1046 O O . SER A 1 131 ? -1.013 2.397 23.064 1.00 93.38 131 SER A O 1
ATOM 1048 N N . LEU A 1 132 ? -2.281 4.070 22.246 1.00 93.12 132 LEU A N 1
ATOM 1049 C CA . LEU A 1 132 ? -2.483 3.469 20.930 1.00 93.12 132 LEU A CA 1
ATOM 1050 C C . LEU A 1 132 ? -1.209 3.546 20.091 1.00 93.12 132 LEU A C 1
ATOM 1052 O O . LEU A 1 132 ? -0.836 2.556 19.474 1.00 93.12 132 LEU A O 1
ATOM 1056 N N . LYS A 1 133 ? -0.502 4.685 20.110 1.00 91.50 133 LYS A N 1
ATOM 1057 C CA . LYS A 1 133 ? 0.791 4.811 19.417 1.00 91.50 133 LYS A CA 1
ATOM 1058 C C . LYS A 1 133 ? 1.760 3.725 19.873 1.00 91.50 133 LYS A C 1
ATOM 1060 O O . LYS A 1 133 ? 2.252 2.967 19.050 1.00 91.50 133 LYS A O 1
ATOM 1065 N N . SER A 1 134 ? 1.926 3.563 21.187 1.00 90.50 134 SER A N 1
ATOM 1066 C CA . SER A 1 134 ? 2.776 2.511 21.754 1.00 90.50 134 SER A CA 1
ATOM 1067 C C . SER A 1 134 ? 2.307 1.096 21.401 1.00 90.50 134 SER A C 1
ATOM 1069 O O . SER A 1 134 ? 3.140 0.219 21.180 1.00 90.50 134 SER A O 1
ATOM 1071 N N . PHE A 1 135 ? 0.993 0.864 21.324 1.00 90.50 135 PHE A N 1
ATOM 1072 C CA . PHE A 1 135 ? 0.445 -0.415 20.875 1.00 90.50 135 PHE A CA 1
ATOM 1073 C C . PHE A 1 135 ? 0.807 -0.700 19.408 1.00 90.50 135 PHE A C 1
ATOM 1075 O O . PHE A 1 135 ? 1.319 -1.776 19.101 1.00 90.50 135 PHE A O 1
ATOM 1082 N N . ILE A 1 136 ? 0.630 0.280 18.519 1.00 89.12 136 ILE A N 1
ATOM 1083 C CA . ILE A 1 136 ? 0.965 0.170 17.093 1.00 89.12 136 ILE A CA 1
ATOM 1084 C C . ILE A 1 136 ? 2.473 -0.000 16.893 1.00 89.12 136 ILE A C 1
ATOM 1086 O O . ILE A 1 136 ? 2.877 -0.882 16.141 1.00 89.12 136 ILE A O 1
ATOM 1090 N N . ASP A 1 137 ? 3.303 0.764 17.603 1.00 86.00 137 ASP A N 1
ATOM 1091 C CA . ASP A 1 137 ? 4.769 0.687 17.514 1.00 86.00 137 ASP A CA 1
ATOM 1092 C C . ASP A 1 137 ? 5.302 -0.688 17.941 1.00 86.00 137 ASP A C 1
ATOM 1094 O O . ASP A 1 137 ? 6.311 -1.166 17.425 1.00 86.00 137 ASP A O 1
ATOM 1098 N N . SER A 1 138 ? 4.609 -1.348 18.877 1.00 79.50 138 SER A N 1
ATOM 1099 C CA . SER A 1 138 ? 4.930 -2.713 19.305 1.00 79.50 138 SER A CA 1
ATOM 1100 C C . SER A 1 138 ? 4.495 -3.791 18.302 1.00 79.50 138 SER A C 1
ATOM 1102 O O . SER A 1 138 ? 4.936 -4.939 18.391 1.00 79.50 138 SER A O 1
ATOM 1104 N N . SER A 1 139 ? 3.641 -3.433 17.340 1.00 68.69 139 SER A N 1
ATOM 1105 C CA . SER A 1 139 ? 3.138 -4.327 16.301 1.00 68.69 139 SER A CA 1
ATOM 1106 C C . SER A 1 139 ? 4.013 -4.262 15.039 1.00 68.69 139 SER A C 1
ATOM 1108 O O . SER A 1 139 ? 4.497 -3.207 14.638 1.00 68.69 139 SER A O 1
ATOM 1110 N N . TYR A 1 140 ? 4.205 -5.400 14.361 1.00 57.53 140 TYR A N 1
ATOM 1111 C CA . TYR A 1 140 ? 5.052 -5.539 13.157 1.00 57.53 140 TYR A CA 1
ATOM 1112 C C . TYR A 1 140 ? 4.581 -4.717 11.926 1.00 57.53 140 TYR A C 1
ATOM 1114 O O . TYR A 1 140 ? 5.206 -4.792 10.866 1.00 57.53 140 TYR A O 1
ATOM 1122 N N . ALA A 1 141 ? 3.500 -3.933 12.045 1.00 56.59 141 ALA A N 1
ATOM 1123 C CA . ALA A 1 141 ? 2.883 -3.121 10.988 1.00 56.59 141 ALA A CA 1
ATOM 1124 C C . ALA A 1 141 ? 3.849 -2.115 10.333 1.00 56.59 141 ALA A C 1
ATOM 1126 O O . ALA A 1 141 ? 3.708 -1.763 9.163 1.00 56.59 141 ALA A O 1
ATOM 1127 N N . VAL A 1 142 ? 4.876 -1.706 11.077 1.00 55.22 142 VAL A N 1
ATOM 1128 C CA . VAL A 1 142 ? 5.871 -0.697 10.689 1.00 55.22 142 VAL A CA 1
ATOM 1129 C C . VAL A 1 142 ? 6.813 -1.186 9.567 1.00 55.22 142 VAL A C 1
ATOM 1131 O O . VAL A 1 142 ? 7.468 -0.391 8.896 1.00 55.22 142 VAL A O 1
ATOM 1134 N N . ALA A 1 143 ? 6.844 -2.494 9.281 1.00 58.06 143 ALA A N 1
ATOM 1135 C CA . ALA A 1 143 ? 7.698 -3.065 8.236 1.00 58.06 143 ALA A CA 1
ATOM 1136 C C . ALA A 1 143 ? 7.176 -2.878 6.797 1.00 58.06 143 ALA A C 1
ATOM 1138 O O . ALA A 1 143 ? 7.888 -3.197 5.841 1.00 58.06 143 ALA A O 1
ATOM 1139 N N . TYR A 1 144 ? 5.945 -2.395 6.618 1.00 59.44 144 TYR A N 1
ATOM 1140 C CA . TYR A 1 144 ? 5.296 -2.360 5.311 1.00 59.44 144 TYR A CA 1
ATOM 1141 C C . TYR A 1 144 ? 5.528 -1.055 4.548 1.00 59.44 144 TYR A C 1
ATOM 1143 O O . TYR A 1 144 ? 5.532 0.054 5.080 1.00 59.44 144 TYR A O 1
ATOM 1151 N N . SER A 1 145 ? 5.668 -1.204 3.235 1.00 63.72 145 SER A N 1
ATOM 1152 C CA . SER A 1 145 ? 5.848 -0.110 2.301 1.00 63.72 145 SER A CA 1
ATOM 1153 C C . SER A 1 145 ? 4.498 0.503 1.907 1.00 63.72 145 SER A C 1
ATOM 1155 O O . SER A 1 145 ? 3.789 -0.022 1.056 1.00 63.72 145 SER A O 1
ATOM 1157 N N . GLY A 1 146 ? 4.164 1.695 2.407 1.00 76.56 146 GLY A N 1
ATOM 1158 C CA . GLY A 1 146 ? 3.027 2.485 1.906 1.00 76.56 146 GLY A CA 1
ATOM 1159 C C . GLY A 1 146 ? 2.994 3.909 2.446 1.00 76.56 146 GLY A C 1
ATOM 1160 O O . GLY A 1 146 ? 3.749 4.252 3.352 1.00 76.56 146 GLY A O 1
ATOM 1161 N N . ASP A 1 147 ? 2.144 4.741 1.855 1.00 83.19 147 ASP A N 1
ATOM 1162 C CA . ASP A 1 147 ? 1.778 6.036 2.418 1.00 83.19 147 ASP A CA 1
ATOM 1163 C C . ASP A 1 147 ? 0.762 5.800 3.548 1.00 83.19 147 ASP A C 1
ATOM 1165 O O . ASP A 1 147 ? -0.320 5.278 3.266 1.00 83.19 147 ASP A O 1
ATOM 1169 N N . PRO A 1 148 ? 1.100 6.126 4.807 1.00 88.62 148 PRO A N 1
ATOM 1170 C CA . PRO A 1 148 ? 0.248 5.861 5.947 1.00 88.62 148 PRO A CA 1
ATOM 1171 C C . PRO A 1 148 ? -0.880 6.884 6.007 1.00 88.62 148 PRO A C 1
ATOM 1173 O O . PRO A 1 148 ? -0.659 8.099 5.960 1.00 88.62 148 PRO A O 1
ATOM 1176 N N . VAL A 1 149 ? -2.099 6.373 6.121 1.00 90.75 149 VAL A N 1
ATOM 1177 C CA . VAL A 1 149 ? -3.303 7.168 6.329 1.00 90.75 149 VAL A CA 1
ATOM 1178 C C . VAL A 1 149 ? -4.029 6.598 7.540 1.00 90.75 149 VAL A C 1
ATOM 1180 O O . VAL A 1 149 ? -4.308 5.400 7.578 1.00 90.75 149 VAL A O 1
ATOM 1183 N N . MET A 1 150 ? -4.313 7.448 8.524 1.00 92.56 150 MET A N 1
ATOM 1184 C CA . MET A 1 150 ? -5.085 7.090 9.709 1.00 92.56 150 MET A CA 1
ATOM 1185 C C . MET A 1 150 ? -6.472 7.711 9.615 1.00 92.56 150 MET A C 1
ATOM 1187 O O . MET A 1 150 ? -6.605 8.931 9.484 1.00 92.56 150 MET A O 1
ATOM 1191 N N . PHE A 1 151 ? -7.493 6.876 9.743 1.00 92.88 151 PHE A N 1
ATOM 1192 C CA . PHE A 1 151 ? -8.875 7.311 9.864 1.00 92.88 151 PHE A CA 1
ATOM 1193 C C . PHE A 1 151 ? -9.348 7.178 11.294 1.00 92.88 151 PHE A C 1
ATOM 1195 O O . PHE A 1 151 ? -8.995 6.218 11.974 1.00 92.88 151 PHE A O 1
ATOM 1202 N N . LYS A 1 152 ? -10.176 8.126 11.715 1.00 93.25 152 LYS A N 1
ATOM 1203 C CA . LYS A 1 152 ? -10.991 7.997 12.914 1.00 93.25 152 LYS A CA 1
ATOM 1204 C C . LYS A 1 152 ? -12.449 7.889 12.494 1.00 93.25 152 LYS A C 1
ATOM 1206 O O . LYS A 1 152 ? -12.968 8.812 11.866 1.00 93.25 152 LYS A O 1
ATOM 1211 N N . VAL A 1 153 ? -13.076 6.758 12.791 1.00 92.19 153 VAL A N 1
ATOM 1212 C CA . VAL A 1 153 ? -14.433 6.441 12.338 1.00 92.19 153 VAL A CA 1
ATOM 1213 C C . VAL A 1 153 ? -15.080 5.447 13.296 1.00 92.19 153 VAL A C 1
ATOM 1215 O O . VAL A 1 153 ? -14.384 4.592 13.821 1.00 92.19 153 VAL A O 1
ATOM 1218 N N . ASP A 1 154 ? -16.377 5.594 13.536 1.00 92.62 154 ASP A N 1
ATOM 1219 C CA . ASP A 1 154 ? -17.196 4.641 14.292 1.00 92.62 154 ASP A CA 1
ATOM 1220 C C . ASP A 1 154 ? -17.622 3.517 13.331 1.00 92.62 154 ASP A C 1
ATOM 1222 O O . ASP A 1 154 ? -18.381 3.760 12.392 1.00 92.62 154 ASP A O 1
ATOM 1226 N N . LEU A 1 155 ? -17.003 2.339 13.444 1.00 90.81 155 LEU A N 1
ATOM 1227 C CA . LEU A 1 155 ? -17.197 1.207 12.529 1.00 90.81 155 LEU A CA 1
ATOM 1228 C C . LEU A 1 155 ? -18.364 0.303 12.931 1.00 90.81 155 LEU A C 1
ATOM 1230 O O . LEU A 1 155 ? -18.817 -0.482 12.090 1.00 90.81 155 LEU A O 1
ATOM 1234 N N . ASP A 1 156 ? -18.800 0.352 14.189 1.00 89.81 156 ASP A N 1
ATOM 1235 C CA . ASP A 1 156 ? -19.845 -0.519 14.731 1.00 89.81 156 ASP A CA 1
ATOM 1236 C C . ASP A 1 156 ? -21.062 0.223 15.312 1.00 89.81 156 ASP A C 1
ATOM 1238 O O . ASP A 1 156 ? -21.980 -0.425 15.826 1.00 89.81 156 ASP A O 1
ATOM 1242 N N . ASP A 1 157 ? -21.120 1.542 15.114 1.00 89.12 157 ASP A N 1
ATOM 1243 C CA . ASP A 1 157 ? -22.177 2.461 15.544 1.00 89.12 157 ASP A CA 1
ATOM 1244 C C . ASP A 1 157 ? -22.387 2.471 17.073 1.00 89.12 157 ASP A C 1
ATOM 1246 O O . ASP A 1 157 ? -23.512 2.661 17.560 1.00 89.12 157 ASP A O 1
ATOM 1250 N N . ASP A 1 158 ? -21.324 2.254 17.857 1.00 90.31 158 ASP A N 1
ATOM 1251 C CA . ASP A 1 158 ? -21.376 2.263 19.326 1.00 90.31 158 ASP A CA 1
ATOM 1252 C C . ASP A 1 158 ? -21.162 3.663 19.947 1.00 90.31 158 ASP A C 1
ATOM 1254 O O . ASP A 1 158 ? -21.348 3.860 21.157 1.00 90.31 158 ASP A O 1
ATOM 1258 N N . GLY A 1 159 ? -20.844 4.663 19.118 1.00 90.50 159 GLY A N 1
ATOM 1259 C CA . GLY A 1 159 ? -20.573 6.045 19.509 1.00 90.50 159 GLY A CA 1
ATOM 1260 C C . GLY A 1 159 ? -19.128 6.309 19.948 1.00 90.50 159 GLY A C 1
ATOM 1261 O O . GLY A 1 159 ? -18.781 7.457 20.255 1.00 90.50 159 GLY A O 1
ATOM 1262 N N . GLN A 1 160 ? -18.279 5.286 19.992 1.00 90.81 160 GLN A N 1
ATOM 1263 C CA . GLN A 1 160 ? -16.830 5.387 20.101 1.00 90.81 160 GLN A CA 1
ATOM 1264 C C . GLN A 1 160 ? -16.219 5.272 18.705 1.00 90.81 160 GLN A C 1
ATOM 1266 O O . GLN A 1 160 ? -16.850 4.860 17.748 1.00 90.81 160 GLN A O 1
ATOM 1271 N N . SER A 1 161 ? -14.995 5.770 18.542 1.00 92.88 161 SER A N 1
ATOM 1272 C CA . SER A 1 161 ? -14.337 5.713 17.237 1.00 92.88 161 SER A CA 1
ATOM 1273 C C . SER A 1 161 ? -13.182 4.737 17.258 1.00 92.88 161 SER A C 1
ATOM 1275 O O . SER A 1 161 ? -12.285 4.843 18.103 1.00 92.88 161 SER A O 1
ATOM 1277 N N . GLU A 1 162 ? -13.133 3.914 16.226 1.00 94.88 162 GLU A N 1
ATOM 1278 C CA . GLU A 1 162 ? -11.985 3.123 15.840 1.00 94.88 162 GLU A CA 1
ATOM 1279 C C . GLU A 1 162 ? -10.957 3.971 15.101 1.00 94.88 162 GLU A C 1
ATOM 1281 O O . GLU A 1 162 ? -11.250 4.981 14.451 1.00 94.88 162 GLU A O 1
ATOM 1286 N N . TYR A 1 163 ? -9.714 3.508 15.180 1.00 94.75 163 TYR A N 1
ATOM 1287 C CA . TYR A 1 163 ? -8.592 4.060 14.443 1.00 94.75 163 TYR A CA 1
ATOM 1288 C C . TYR A 1 163 ? -8.200 3.078 13.354 1.00 94.75 163 TYR A C 1
ATOM 1290 O O . TYR A 1 163 ? -7.732 1.985 13.647 1.00 94.75 163 TYR A O 1
ATOM 1298 N N . LEU A 1 164 ? -8.374 3.452 12.096 1.00 93.12 164 LEU A N 1
ATOM 1299 C CA . LEU A 1 164 ? -8.035 2.613 10.956 1.00 93.12 164 LEU A CA 1
ATOM 1300 C C . LEU A 1 164 ? -6.720 3.081 10.334 1.00 93.12 164 LEU A C 1
ATOM 1302 O O . LEU A 1 164 ? -6.649 4.179 9.789 1.00 93.12 164 LEU A O 1
ATOM 1306 N N . LEU A 1 165 ? -5.699 2.225 10.372 1.00 91.19 165 LEU A N 1
ATOM 1307 C CA . LEU A 1 165 ? -4.419 2.434 9.705 1.00 91.19 165 LEU A CA 1
ATOM 1308 C C . LEU A 1 165 ? -4.407 1.732 8.347 1.00 91.19 165 LEU A C 1
ATOM 1310 O O . LEU A 1 165 ? -4.454 0.501 8.257 1.00 91.19 165 LEU A O 1
ATOM 1314 N N . LEU A 1 166 ? -4.279 2.531 7.289 1.00 88.75 166 LEU A N 1
ATOM 1315 C CA . LEU A 1 166 ? -4.078 2.062 5.924 1.00 88.75 166 LEU A CA 1
ATOM 1316 C C . LEU A 1 166 ? -2.665 2.398 5.451 1.00 88.75 166 LEU A C 1
ATOM 1318 O O . LEU A 1 166 ? -2.227 3.541 5.577 1.00 88.75 166 LEU A O 1
ATOM 1322 N N . LEU A 1 167 ? -1.977 1.438 4.830 1.00 85.88 167 LEU A N 1
ATOM 1323 C CA . LEU A 1 167 ? -0.767 1.722 4.054 1.00 85.88 167 LEU A CA 1
ATOM 1324 C C . LEU A 1 167 ? -1.109 1.659 2.571 1.00 85.88 167 LEU A C 1
ATOM 1326 O O . LEU A 1 167 ? -1.328 0.587 1.997 1.00 85.88 167 LEU A O 1
ATOM 1330 N N . VAL A 1 168 ? -1.175 2.835 1.954 1.00 82.00 168 VAL A N 1
ATOM 1331 C CA . VAL A 1 168 ? -1.610 2.992 0.568 1.00 82.00 168 VAL A CA 1
ATOM 1332 C C . VAL A 1 168 ? -0.409 2.908 -0.365 1.00 82.00 168 VAL A C 1
ATOM 1334 O O . VAL A 1 168 ? 0.601 3.593 -0.203 1.00 82.00 168 VAL A O 1
ATOM 1337 N N . THR A 1 169 ? -0.516 2.046 -1.364 1.00 75.62 169 THR A N 1
ATOM 1338 C CA . THR A 1 169 ? 0.495 1.792 -2.387 1.00 75.62 169 THR A CA 1
ATOM 1339 C C . THR A 1 169 ? 0.012 2.286 -3.750 1.00 75.62 169 THR A C 1
ATOM 1341 O O . THR A 1 169 ? -1.147 2.661 -3.916 1.00 75.62 169 THR A O 1
ATOM 1344 N N . GLU A 1 170 ? 0.886 2.260 -4.755 1.00 68.25 170 GLU A N 1
ATOM 1345 C CA . GLU A 1 170 ? 0.502 2.518 -6.150 1.00 68.25 170 GLU A CA 1
ATOM 1346 C C . GLU A 1 170 ? -0.526 1.506 -6.694 1.00 68.25 170 GLU A C 1
ATOM 1348 O O . GLU A 1 170 ? -1.282 1.836 -7.602 1.00 68.25 170 GLU A O 1
ATOM 1353 N N . TYR A 1 171 ? -0.610 0.313 -6.093 1.00 66.25 171 TYR A N 1
ATOM 1354 C CA . TYR A 1 171 ? -1.543 -0.752 -6.470 1.00 66.25 171 TYR A CA 1
ATOM 1355 C C . TYR A 1 171 ? -2.821 -0.784 -5.613 1.00 66.25 171 TYR A C 1
ATOM 1357 O O . TYR A 1 171 ? -3.630 -1.693 -5.771 1.00 66.25 171 TYR A O 1
ATOM 1365 N N . GLY A 1 172 ? -3.010 0.170 -4.691 1.00 73.06 172 GLY A N 1
ATOM 1366 C CA . GLY A 1 172 ? -4.124 0.178 -3.732 1.00 73.06 172 GLY A CA 1
ATOM 1367 C C . GLY A 1 172 ? -3.671 -0.055 -2.288 1.00 73.06 172 GLY A C 1
ATOM 1368 O O . GLY A 1 172 ? -2.543 0.284 -1.930 1.00 73.06 172 GLY A O 1
ATOM 1369 N N . ILE A 1 173 ? -4.538 -0.605 -1.434 1.00 79.31 173 ILE A N 1
ATOM 1370 C CA . ILE A 1 173 ? -4.260 -0.768 0.002 1.00 79.31 173 ILE A CA 1
ATOM 1371 C C . ILE A 1 173 ? -3.403 -2.024 0.225 1.00 79.31 173 ILE A C 1
ATOM 1373 O O . ILE A 1 173 ? -3.845 -3.144 -0.028 1.00 79.31 173 ILE A O 1
ATOM 1377 N N . GLY A 1 174 ? -2.162 -1.840 0.681 1.00 75.88 174 GLY A N 1
ATOM 1378 C CA . GLY A 1 174 ? -1.237 -2.941 0.979 1.00 75.88 174 GLY A CA 1
ATOM 1379 C C . GLY A 1 174 ? -1.338 -3.455 2.417 1.00 75.88 174 GLY A C 1
ATOM 1380 O O . GLY A 1 174 ? -0.934 -4.579 2.696 1.00 75.88 174 GLY A O 1
ATOM 1381 N N . TYR A 1 175 ? -1.882 -2.636 3.317 1.00 81.62 175 TYR A N 1
ATOM 1382 C CA . TYR A 1 175 ? -2.104 -2.954 4.725 1.00 81.62 175 TYR A CA 1
ATOM 1383 C C . TYR A 1 175 ? -3.367 -2.246 5.207 1.00 81.62 175 TYR A C 1
ATOM 1385 O O . TYR A 1 175 ? -3.537 -1.062 4.908 1.00 81.62 175 TYR A O 1
ATOM 1393 N N . SER A 1 176 ? -4.223 -2.949 5.948 1.00 87.44 176 SER A N 1
ATOM 1394 C CA . SER A 1 176 ? -5.481 -2.410 6.468 1.00 87.44 176 SER A CA 1
ATOM 1395 C C . SER A 1 176 ? -5.857 -3.041 7.804 1.00 87.44 176 SER A C 1
ATOM 1397 O O . SER A 1 176 ? -6.370 -4.160 7.844 1.00 87.44 176 SER A O 1
ATOM 1399 N N . GLN A 1 177 ? -5.636 -2.296 8.885 1.00 91.00 177 GLN A N 1
ATOM 1400 C CA . GLN A 1 177 ? -5.944 -2.737 10.243 1.00 91.00 177 GLN A CA 1
ATOM 1401 C C . GLN A 1 177 ? -6.663 -1.633 11.012 1.00 91.00 177 GLN A C 1
ATOM 1403 O O . GLN A 1 177 ? -6.245 -0.477 10.955 1.00 91.00 177 GLN A O 1
ATOM 1408 N N . PHE A 1 178 ? -7.720 -1.983 11.738 1.00 93.94 178 PHE A N 1
ATOM 1409 C CA . PHE A 1 178 ? -8.388 -1.074 12.662 1.00 93.94 178 PHE A CA 1
ATOM 1410 C C . PHE A 1 178 ? -8.056 -1.426 14.111 1.00 93.94 178 PHE A C 1
ATOM 1412 O O . PHE A 1 178 ? -7.782 -2.581 14.443 1.00 93.94 178 PHE A O 1
ATOM 1419 N N . TYR A 1 179 ? -8.088 -0.411 14.964 1.00 94.50 179 TYR A N 1
ATOM 1420 C CA . TYR A 1 179 ? -7.801 -0.494 16.384 1.00 94.50 179 TYR A CA 1
ATOM 1421 C C . TYR A 1 179 ? -8.960 0.085 17.175 1.00 94.50 179 TYR A C 1
ATOM 1423 O O . TYR A 1 179 ? -9.437 1.180 16.872 1.00 94.50 179 TYR A O 1
ATOM 1431 N N . TYR A 1 180 ? -9.361 -0.630 18.215 1.00 95.12 180 TYR A N 1
ATOM 1432 C CA . TYR A 1 180 ? -10.474 -0.261 19.078 1.00 95.12 180 TYR A CA 1
ATOM 1433 C C . TYR A 1 180 ? -10.085 -0.464 20.538 1.00 95.12 180 TYR A C 1
ATOM 1435 O O . TYR A 1 180 ? -9.228 -1.298 20.865 1.00 95.12 180 TYR A O 1
ATOM 1443 N N . LEU A 1 181 ? -10.671 0.339 21.420 1.00 93.88 181 LEU A N 1
ATOM 1444 C CA . LEU A 1 181 ? -10.399 0.264 22.847 1.00 93.88 181 LEU A CA 1
ATOM 1445 C C . LEU A 1 181 ? -11.419 -0.665 23.506 1.00 93.88 181 LEU A C 1
ATOM 1447 O O . LEU A 1 181 ? -12.606 -0.373 23.522 1.00 93.88 181 LEU A O 1
ATOM 1451 N N . ALA A 1 182 ? -10.949 -1.766 24.085 1.00 91.25 182 ALA A N 1
ATOM 1452 C CA . ALA A 1 182 ? -11.767 -2.662 24.895 1.00 91.25 182 ALA A CA 1
ATOM 1453 C C . ALA A 1 182 ? -11.428 -2.518 26.390 1.00 91.25 182 ALA A C 1
ATOM 1455 O O . ALA A 1 182 ? -10.426 -1.902 26.759 1.00 91.25 182 ALA A O 1
ATOM 1456 N N . ASP A 1 183 ? -12.205 -3.171 27.263 1.00 88.75 183 ASP A N 1
ATOM 1457 C CA . ASP A 1 183 ? -12.026 -3.141 28.728 1.00 88.75 183 ASP A CA 1
ATOM 1458 C C . ASP A 1 183 ? -10.592 -3.457 29.196 1.00 88.75 183 ASP A C 1
ATOM 1460 O O .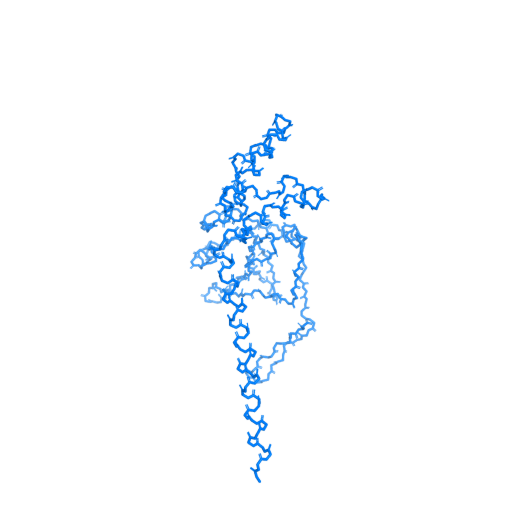 ASP A 1 183 ? -10.143 -2.991 30.242 1.00 88.75 183 ASP A O 1
ATOM 1464 N N . LYS A 1 184 ? -9.865 -4.285 28.433 1.00 86.12 184 LYS A N 1
ATOM 1465 C CA . LYS A 1 184 ? -8.502 -4.746 28.749 1.00 86.12 184 LYS A CA 1
ATOM 1466 C C . LYS A 1 184 ? -7.401 -3.993 27.991 1.00 86.12 184 LYS A C 1
ATOM 1468 O O . LYS A 1 184 ? -6.240 -4.388 28.081 1.00 86.12 184 LYS A O 1
ATOM 1473 N N . GLY A 1 185 ? -7.747 -2.930 27.268 1.00 92.00 185 GLY A N 1
ATOM 1474 C CA . GLY A 1 185 ? -6.828 -2.128 26.463 1.00 92.00 185 GLY A CA 1
ATOM 1475 C C . GLY A 1 185 ? -7.106 -2.214 24.964 1.00 92.00 185 GLY A C 1
ATOM 1476 O O . GLY A 1 185 ? -8.173 -2.648 24.532 1.00 92.00 185 GLY A O 1
ATOM 1477 N N . TRP A 1 186 ? -6.135 -1.760 24.173 1.00 94.38 186 TRP A N 1
ATOM 1478 C CA . TRP A 1 186 ? -6.233 -1.736 22.717 1.00 94.38 186 TRP A CA 1
ATOM 1479 C C . TRP A 1 186 ? -6.240 -3.143 22.127 1.00 94.38 186 TRP A C 1
ATOM 1481 O O . TRP A 1 186 ? -5.428 -3.993 22.500 1.00 94.38 186 TRP A O 1
ATOM 1491 N N . LEU A 1 187 ? -7.147 -3.360 21.182 1.00 93.81 187 LEU A N 1
ATOM 1492 C CA . LEU A 1 187 ? -7.209 -4.541 20.333 1.00 93.81 187 LEU A CA 1
ATOM 1493 C C . LEU A 1 187 ? -7.125 -4.115 18.867 1.00 93.81 187 LEU A C 1
ATOM 1495 O O . LEU A 1 187 ? -7.336 -2.948 18.534 1.00 93.81 187 LEU A O 1
ATOM 1499 N N . ALA A 1 188 ? -6.795 -5.069 18.000 1.00 92.44 188 ALA A N 1
ATOM 1500 C CA . ALA A 1 188 ? -6.691 -4.855 16.566 1.00 92.44 188 ALA A CA 1
ATOM 1501 C C . ALA A 1 188 ? -7.511 -5.891 15.798 1.00 92.44 188 ALA A C 1
ATOM 1503 O O . ALA A 1 188 ? -7.598 -7.049 16.213 1.00 92.44 188 ALA A O 1
ATOM 1504 N N . GLY A 1 189 ? -8.062 -5.477 14.663 1.00 90.50 189 GLY A N 1
ATOM 1505 C CA . GLY A 1 189 ? -8.721 -6.348 13.700 1.00 90.50 189 GLY A CA 1
ATOM 1506 C C . GLY A 1 189 ? -8.347 -5.972 12.271 1.00 90.50 189 GLY A C 1
ATOM 1507 O O . GLY A 1 189 ? -7.992 -4.829 11.986 1.00 90.50 189 GLY A O 1
ATOM 1508 N N . ASP A 1 190 ? -8.415 -6.938 11.361 1.00 87.69 190 ASP A N 1
ATOM 1509 C CA . ASP A 1 190 ? -8.090 -6.720 9.954 1.00 87.69 190 ASP A CA 1
ATOM 1510 C C . ASP A 1 190 ? -9.337 -6.317 9.159 1.00 87.69 190 ASP A C 1
ATOM 1512 O O . ASP A 1 190 ? -10.429 -6.858 9.358 1.00 87.69 190 ASP A O 1
ATOM 1516 N N . LEU A 1 191 ? -9.166 -5.394 8.211 1.00 84.94 191 LEU A N 1
ATOM 1517 C CA . LEU A 1 191 ? -10.157 -5.181 7.159 1.00 84.94 191 LEU A CA 1
ATOM 1518 C C . LEU A 1 191 ? -9.792 -6.036 5.950 1.00 84.94 191 LEU A C 1
ATOM 1520 O O . LEU A 1 191 ? -8.660 -6.008 5.468 1.00 84.94 191 LEU A O 1
ATOM 1524 N N . HIS A 1 192 ? -10.774 -6.766 5.430 1.00 77.75 192 HIS A N 1
ATOM 1525 C CA . HIS A 1 192 ? -10.616 -7.573 4.228 1.00 77.75 192 HIS A CA 1
ATOM 1526 C C . HIS A 1 192 ? -11.377 -6.956 3.060 1.00 77.75 192 HIS A C 1
ATOM 1528 O O . HIS A 1 192 ? -12.482 -6.434 3.215 1.00 77.75 192 HIS A O 1
ATOM 1534 N N . TYR A 1 193 ? -10.802 -7.070 1.866 1.00 74.31 193 TYR A N 1
ATOM 1535 C CA . TYR A 1 193 ? -11.481 -6.693 0.636 1.00 74.31 193 TYR A CA 1
ATOM 1536 C C . TYR A 1 193 ? -12.752 -7.529 0.448 1.00 74.31 193 TYR A C 1
ATOM 1538 O O . TYR A 1 193 ? -12.675 -8.737 0.240 1.00 74.31 193 TYR A O 1
ATOM 1546 N N . ALA A 1 194 ? -13.917 -6.876 0.474 1.00 69.44 194 ALA A N 1
ATOM 1547 C CA . ALA A 1 194 ? -15.186 -7.511 0.112 1.00 69.44 194 ALA A CA 1
ATOM 1548 C C . ALA A 1 194 ? -15.321 -7.707 -1.410 1.00 69.44 194 ALA A C 1
ATOM 1550 O O . ALA A 1 194 ? -15.961 -8.647 -1.863 1.00 69.44 194 ALA A O 1
ATOM 1551 N N . ARG A 1 195 ? -14.687 -6.838 -2.209 1.00 64.69 195 ARG A N 1
ATOM 1552 C CA . ARG A 1 195 ? -14.552 -6.981 -3.662 1.00 64.69 195 ARG A CA 1
ATOM 1553 C C . ARG A 1 195 ? -13.138 -6.578 -4.066 1.00 64.69 195 ARG A C 1
ATOM 1555 O O . ARG A 1 195 ? -12.668 -5.507 -3.690 1.00 64.69 195 ARG A O 1
ATOM 1562 N N . SER A 1 196 ? -12.460 -7.438 -4.823 1.00 49.38 196 SER A N 1
ATOM 1563 C CA . SER A 1 196 ? -11.137 -7.122 -5.358 1.00 49.38 196 SER A CA 1
ATOM 1564 C C . SER A 1 196 ? -11.278 -6.115 -6.497 1.00 49.38 196 SER A C 1
ATOM 1566 O O . SER A 1 196 ? -11.858 -6.420 -7.538 1.00 49.38 196 SER A O 1
ATOM 1568 N N . ILE A 1 197 ? -10.763 -4.908 -6.291 1.00 53.03 197 ILE A N 1
ATOM 1569 C CA . ILE A 1 197 ? -10.579 -3.921 -7.353 1.00 53.03 197 ILE A CA 1
ATOM 1570 C C . ILE A 1 197 ? -9.107 -3.986 -7.750 1.00 53.03 197 ILE A C 1
ATOM 1572 O O . ILE A 1 197 ? -8.275 -3.227 -7.265 1.00 53.03 197 ILE A O 1
ATOM 1576 N N . TYR A 1 198 ? -8.760 -4.935 -8.620 1.00 44.31 198 TYR A N 1
ATOM 1577 C CA . TYR A 1 198 ? -7.536 -4.813 -9.408 1.00 44.31 198 TYR A CA 1
ATOM 1578 C C . TYR A 1 198 ? -7.765 -3.683 -10.420 1.00 44.31 198 TYR A C 1
ATOM 1580 O O . TYR A 1 198 ? -8.229 -3.927 -11.531 1.00 44.31 198 TYR A O 1
ATOM 1588 N N . GLY A 1 199 ? -7.534 -2.429 -10.024 1.00 44.06 199 GLY A N 1
ATOM 1589 C CA . GLY A 1 199 ? -7.735 -1.300 -10.928 1.00 44.06 199 GLY A CA 1
ATOM 1590 C C . GLY A 1 199 ? -7.353 0.056 -10.349 1.00 44.06 199 GLY A C 1
ATOM 1591 O O . GLY A 1 199 ? -8.074 0.566 -9.504 1.00 44.06 199 GLY A O 1
ATOM 1592 N N . ASN A 1 200 ? -6.259 0.605 -10.895 1.00 49.06 200 ASN A N 1
ATOM 1593 C CA . ASN A 1 200 ? -5.842 2.008 -11.045 1.00 49.06 200 ASN A CA 1
ATOM 1594 C C . ASN A 1 200 ? -5.944 2.959 -9.836 1.00 49.06 200 ASN A C 1
ATOM 1596 O O . ASN A 1 200 ? -6.894 2.953 -9.067 1.00 49.06 200 ASN A O 1
ATOM 1600 N N . GLY A 1 201 ? -4.970 3.869 -9.724 1.00 52.84 201 GLY A N 1
ATOM 1601 C CA . GLY A 1 201 ? -4.745 4.804 -8.606 1.00 52.84 201 GLY A CA 1
ATOM 1602 C C . GLY A 1 201 ? -5.903 5.712 -8.143 1.00 52.84 201 GLY A C 1
ATOM 1603 O O . GLY A 1 201 ? -5.704 6.487 -7.216 1.00 52.84 201 GLY A O 1
ATOM 1604 N N . VAL A 1 202 ? -7.112 5.583 -8.693 1.00 53.81 202 VAL A N 1
ATOM 1605 C CA . VAL A 1 202 ? -8.350 6.246 -8.245 1.00 53.81 202 VAL A CA 1
ATOM 1606 C C . VAL A 1 202 ? -8.638 5.966 -6.767 1.00 53.81 202 VAL A C 1
ATOM 1608 O O . VAL A 1 202 ? -8.956 6.885 -6.018 1.00 53.81 202 VAL A O 1
ATOM 1611 N N . ALA A 1 203 ? -8.458 4.721 -6.308 1.00 65.25 203 ALA A N 1
ATOM 1612 C CA . ALA A 1 203 ? -8.647 4.395 -4.893 1.00 65.25 203 ALA A CA 1
ATOM 1613 C C . ALA A 1 203 ? -7.625 5.116 -3.996 1.00 65.25 203 ALA A C 1
ATOM 1615 O O . ALA A 1 203 ? -7.961 5.522 -2.889 1.00 65.25 203 ALA A O 1
ATOM 1616 N N . ARG A 1 204 ? -6.388 5.325 -4.471 1.00 70.00 204 ARG A N 1
ATOM 1617 C CA . ARG A 1 204 ? -5.348 6.023 -3.700 1.00 70.00 204 ARG A CA 1
ATOM 1618 C C . ARG A 1 204 ? -5.730 7.477 -3.443 1.00 70.00 204 ARG A C 1
ATOM 1620 O O . ARG A 1 204 ? -5.580 7.926 -2.308 1.00 70.00 204 ARG A O 1
ATOM 1627 N N . ASP A 1 205 ? -6.214 8.181 -4.462 1.00 73.56 205 ASP A N 1
ATOM 1628 C CA . ASP A 1 205 ? -6.609 9.583 -4.324 1.00 73.56 205 ASP A CA 1
ATOM 1629 C C . ASP A 1 205 ? -7.876 9.722 -3.478 1.00 73.56 205 ASP A C 1
ATOM 1631 O O . ASP A 1 205 ? -7.880 10.530 -2.559 1.00 73.56 205 ASP A O 1
ATOM 1635 N N . ALA A 1 206 ? -8.889 8.869 -3.673 1.00 78.25 206 ALA A N 1
ATOM 1636 C CA . ALA A 1 206 ? -10.099 8.863 -2.844 1.00 78.25 206 ALA A CA 1
ATOM 1637 C C . ALA A 1 206 ? -9.785 8.623 -1.352 1.00 78.25 206 ALA A C 1
ATOM 1639 O O . ALA A 1 206 ? -10.229 9.377 -0.485 1.00 78.25 206 ALA A O 1
ATOM 1640 N N . ILE A 1 207 ? -8.933 7.635 -1.040 1.00 77.81 207 ILE A N 1
ATOM 1641 C CA . ILE A 1 207 ? -8.468 7.375 0.334 1.00 77.81 207 ILE A CA 1
ATOM 1642 C C . ILE A 1 207 ? -7.707 8.591 0.867 1.00 77.81 207 ILE A C 1
ATOM 1644 O O . ILE A 1 207 ? -7.972 9.070 1.969 1.00 77.81 207 ILE A O 1
ATOM 1648 N N . ARG A 1 208 ? -6.772 9.138 0.082 1.00 73.69 208 ARG A N 1
ATOM 1649 C CA . ARG A 1 208 ? -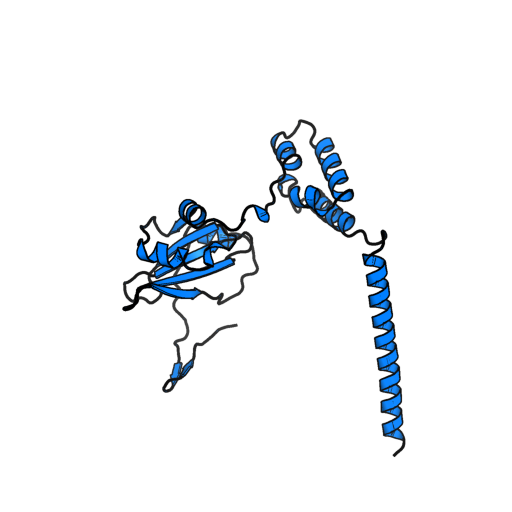6.011 10.323 0.486 1.00 73.69 208 ARG A CA 1
ATOM 1650 C C . ARG A 1 208 ? -6.889 11.556 0.636 1.00 73.69 208 ARG A C 1
ATOM 1652 O O . ARG A 1 208 ? -6.562 12.380 1.475 1.00 73.69 208 ARG A O 1
ATOM 1659 N N . ASN A 1 209 ? -7.983 11.699 -0.092 1.00 79.88 209 ASN A N 1
ATOM 1660 C CA . ASN A 1 209 ? -8.892 12.838 0.022 1.00 79.88 209 ASN A CA 1
ATOM 1661 C C . ASN A 1 209 ? -9.934 12.649 1.130 1.00 79.88 209 ASN A C 1
ATOM 1663 O O . ASN A 1 209 ? -10.619 13.601 1.484 1.00 79.88 209 ASN A O 1
ATOM 1667 N N . GLY A 1 210 ? -10.005 11.457 1.732 1.00 74.00 210 GLY A N 1
ATOM 1668 C CA . GLY A 1 210 ? -10.993 11.143 2.760 1.00 74.00 210 GLY A CA 1
ATOM 1669 C C . GLY A 1 210 ? -12.396 10.939 2.197 1.00 74.00 210 GLY A C 1
ATOM 1670 O O . GLY A 1 210 ? -13.368 11.144 2.916 1.00 74.00 210 GLY A O 1
ATOM 1671 N N . GLU A 1 211 ? -12.508 10.534 0.931 1.00 81.44 211 GLU A N 1
ATOM 1672 C CA . GLU A 1 211 ? -13.773 10.171 0.287 1.00 81.44 211 GLU A CA 1
ATOM 1673 C C . GLU A 1 211 ? -14.243 8.809 0.816 1.00 81.44 211 GLU A C 1
ATOM 1675 O O . GLU A 1 211 ? -14.143 7.777 0.153 1.00 81.44 211 GLU A O 1
ATOM 1680 N N . ILE A 1 212 ? -14.704 8.805 2.066 1.00 76.38 212 ILE A N 1
ATOM 1681 C CA . ILE A 1 212 ? -15.150 7.615 2.781 1.00 76.38 212 ILE A CA 1
ATOM 1682 C C . ILE A 1 212 ? -16.640 7.691 3.037 1.00 76.38 212 ILE A C 1
ATOM 1684 O O . ILE A 1 212 ? -17.171 8.699 3.497 1.00 76.38 212 ILE A O 1
ATOM 1688 N N . VAL A 1 213 ? -17.289 6.562 2.785 1.00 82.69 213 VAL A N 1
ATOM 1689 C CA . VAL A 1 213 ? -18.679 6.322 3.134 1.00 82.69 213 VAL A CA 1
ATOM 1690 C C . VAL A 1 213 ? -18.732 4.991 3.868 1.00 82.69 213 VAL A C 1
ATOM 1692 O O . VAL A 1 213 ? -18.227 3.986 3.364 1.00 82.69 213 VAL A O 1
ATOM 1695 N N . LEU A 1 214 ? -19.329 4.990 5.059 1.00 84.00 214 LEU A N 1
ATOM 1696 C CA . LEU A 1 214 ? -19.676 3.755 5.748 1.00 84.00 214 LEU A CA 1
ATOM 1697 C C . LEU A 1 214 ? -20.870 3.121 5.046 1.00 84.00 214 LEU A C 1
ATOM 1699 O O . LEU A 1 214 ? -21.851 3.793 4.725 1.00 84.00 214 LEU A O 1
ATOM 1703 N N . ILE A 1 215 ? -20.751 1.829 4.760 1.00 86.31 215 ILE A N 1
ATOM 1704 C CA . ILE A 1 215 ? -21.785 1.067 4.073 1.00 86.31 215 ILE A CA 1
ATOM 1705 C C . ILE A 1 215 ? -22.233 -0.046 5.003 1.00 86.31 215 ILE A C 1
ATOM 1707 O O . ILE A 1 215 ? -21.464 -0.964 5.299 1.00 86.31 215 ILE A O 1
ATOM 1711 N N . ASP A 1 216 ? -23.500 0.015 5.397 1.00 84.69 216 ASP A N 1
ATOM 1712 C CA . ASP A 1 216 ? -24.123 -1.033 6.189 1.00 84.69 216 ASP A CA 1
ATOM 1713 C C . ASP A 1 216 ? -24.054 -2.378 5.475 1.00 84.69 216 ASP A C 1
ATOM 1715 O O . ASP A 1 216 ? -24.282 -2.513 4.264 1.00 84.69 216 ASP A O 1
ATOM 1719 N N . ARG A 1 217 ? -23.809 -3.427 6.259 1.00 83.06 217 ARG A N 1
ATOM 1720 C CA . ARG A 1 217 ? -23.881 -4.788 5.738 1.00 83.06 217 ARG A CA 1
ATOM 1721 C C . ARG A 1 217 ? -25.315 -5.077 5.314 1.00 83.06 217 ARG A C 1
ATOM 1723 O O . ARG A 1 217 ? -26.221 -5.144 6.141 1.00 83.06 217 ARG A O 1
ATOM 1730 N N . ARG A 1 218 ? -25.502 -5.363 4.024 1.00 85.06 218 ARG A N 1
ATOM 1731 C CA . ARG A 1 218 ? -26.803 -5.759 3.463 1.00 85.06 218 ARG A CA 1
ATOM 1732 C C . ARG A 1 218 ? -27.431 -6.944 4.204 1.00 85.06 218 ARG A C 1
ATOM 1734 O O . ARG A 1 218 ? -28.644 -6.985 4.397 1.00 85.06 218 ARG A O 1
ATOM 1741 N N . PHE A 1 219 ? -26.612 -7.929 4.568 1.00 87.62 219 PHE A N 1
ATOM 1742 C CA . PHE A 1 219 ? -27.054 -9.151 5.230 1.00 87.62 219 PHE A CA 1
ATOM 1743 C C . PHE A 1 219 ? -26.546 -9.206 6.670 1.00 87.62 219 PHE A C 1
ATOM 1745 O O . PHE A 1 219 ? -25.358 -9.014 6.933 1.00 87.62 219 PHE A O 1
ATOM 1752 N N . LYS A 1 220 ? -27.452 -9.529 7.596 1.00 90.56 220 LYS A N 1
ATOM 1753 C CA . LYS A 1 220 ? -27.133 -9.747 9.011 1.00 90.56 220 LYS A CA 1
ATOM 1754 C C . LYS A 1 220 ? -26.330 -11.034 9.204 1.00 90.56 220 LYS A C 1
ATOM 1756 O O . LYS A 1 220 ? -26.483 -11.987 8.440 1.00 90.56 220 LYS A O 1
ATOM 1761 N N . HIS A 1 221 ? -25.536 -11.093 10.271 1.00 92.00 221 HIS A N 1
ATOM 1762 C CA . HIS A 1 221 ? -24.985 -12.360 10.753 1.00 92.00 221 HIS A CA 1
ATOM 1763 C C . HIS A 1 221 ? -26.097 -13.287 11.246 1.00 92.00 221 HIS A C 1
ATOM 1765 O O . HIS A 1 221 ? -27.098 -12.835 11.805 1.00 92.00 221 HIS A O 1
ATOM 1771 N N . LEU A 1 222 ? -25.898 -14.591 11.076 1.00 91.56 222 LEU A N 1
ATOM 1772 C CA . LEU A 1 222 ? -26.781 -15.620 11.614 1.00 91.56 222 LEU A CA 1
ATOM 1773 C C . LEU A 1 222 ? -26.078 -16.322 12.778 1.00 91.56 222 LEU A C 1
ATOM 1775 O O . LEU A 1 222 ? -25.052 -16.967 12.580 1.00 91.56 222 LEU A O 1
ATOM 1779 N N . LYS A 1 223 ? -26.638 -16.216 13.986 1.00 95.31 223 LYS A N 1
ATOM 1780 C CA . LYS A 1 223 ? -26.157 -16.940 15.169 1.00 95.31 223 LYS A CA 1
ATOM 1781 C C . LYS A 1 223 ? -27.056 -18.144 15.451 1.00 95.31 223 LYS A C 1
ATOM 1783 O O . LYS A 1 223 ? -28.261 -17.978 15.625 1.00 95.31 223 LYS A O 1
ATOM 1788 N N . ILE A 1 224 ? -26.478 -19.343 15.512 1.00 94.88 224 ILE A N 1
ATOM 1789 C CA . ILE A 1 224 ? -27.170 -20.592 15.865 1.00 94.88 224 ILE A CA 1
ATOM 1790 C C . ILE A 1 224 ? -26.432 -21.213 17.053 1.00 94.88 224 ILE A C 1
ATOM 1792 O O . ILE A 1 224 ? -25.353 -21.781 16.890 1.00 94.88 224 ILE A O 1
ATOM 1796 N N . GLY A 1 225 ? -26.990 -21.078 18.259 1.00 94.75 225 GLY A N 1
ATOM 1797 C CA . GLY A 1 225 ? -26.259 -21.412 19.487 1.00 94.75 225 GLY A CA 1
ATOM 1798 C C . GLY A 1 225 ? -24.982 -20.572 19.599 1.00 94.75 225 GLY A C 1
ATOM 1799 O O . GLY A 1 225 ? -25.055 -19.343 19.549 1.00 94.75 225 GLY A O 1
ATOM 1800 N N . ASP A 1 226 ? -23.827 -21.232 19.686 1.00 94.56 226 ASP A N 1
ATOM 1801 C CA . ASP A 1 226 ? -22.504 -20.588 19.745 1.00 94.56 226 ASP A CA 1
ATOM 1802 C C . ASP A 1 226 ? -21.848 -20.387 18.366 1.00 94.56 226 ASP A C 1
ATOM 1804 O O . ASP A 1 226 ? -20.769 -19.806 18.267 1.00 94.56 226 ASP A O 1
ATOM 1808 N N . VAL A 1 227 ? -22.487 -20.842 17.282 1.00 90.56 227 VAL A N 1
ATOM 1809 C CA . VAL A 1 227 ? -21.958 -20.698 15.919 1.00 90.56 227 VAL A CA 1
ATOM 1810 C C . VAL A 1 227 ? -22.414 -19.368 15.325 1.00 90.56 227 VAL A C 1
ATOM 1812 O O . VAL A 1 227 ? -23.616 -19.126 15.197 1.00 90.56 227 VAL A O 1
ATOM 1815 N N . LEU A 1 228 ? -21.459 -18.523 14.926 1.00 92.69 228 LEU A N 1
ATOM 1816 C CA . LEU A 1 228 ? -21.705 -17.277 14.199 1.00 92.69 228 LEU A CA 1
ATOM 1817 C C . LEU A 1 228 ? -21.364 -17.459 12.716 1.00 92.69 228 LEU A C 1
ATOM 1819 O O . LEU A 1 228 ? -20.227 -17.761 12.362 1.00 92.69 228 LEU A O 1
ATOM 1823 N N . LEU A 1 229 ? -22.354 -17.264 11.847 1.00 89.62 229 LEU A N 1
ATOM 1824 C CA . LEU A 1 229 ? -22.210 -17.339 10.398 1.00 89.62 229 LEU A CA 1
ATOM 1825 C C . LEU A 1 229 ? -22.272 -15.934 9.803 1.00 89.62 229 LEU A C 1
ATOM 1827 O O . LEU A 1 229 ? -23.265 -15.214 9.948 1.00 89.62 229 LEU A O 1
ATOM 1831 N N . GLN A 1 230 ? -21.206 -15.566 9.100 1.00 90.00 230 GLN A N 1
ATOM 1832 C CA . GLN A 1 230 ? -21.103 -14.307 8.380 1.00 90.00 230 GLN A CA 1
ATOM 1833 C C . GLN A 1 230 ? -21.420 -14.528 6.890 1.00 90.00 230 GLN A C 1
ATOM 1835 O O . GLN A 1 230 ? -20.699 -15.279 6.235 1.00 90.00 230 GLN A O 1
ATOM 1840 N N . PRO A 1 231 ? -22.453 -13.877 6.324 1.00 85.00 231 PRO A N 1
ATOM 1841 C CA . PRO A 1 231 ? -22.684 -13.886 4.886 1.00 85.00 231 PRO A CA 1
ATOM 1842 C C . PRO A 1 231 ? -21.575 -13.111 4.159 1.00 85.00 231 PRO A C 1
ATOM 1844 O O . PRO A 1 231 ? -21.156 -12.035 4.601 1.00 85.00 231 PRO A O 1
ATOM 1847 N N . VAL A 1 232 ? -21.114 -13.672 3.041 1.00 80.62 232 VAL A N 1
ATOM 1848 C CA . VAL A 1 232 ? -20.084 -13.104 2.161 1.00 80.62 232 VAL A CA 1
ATOM 1849 C C . VAL A 1 232 ? -20.617 -13.161 0.727 1.00 80.62 232 VAL A C 1
ATOM 1851 O O . VAL A 1 232 ? -21.123 -14.202 0.308 1.00 80.62 232 VAL A O 1
ATOM 1854 N N . GLU A 1 233 ? -20.562 -12.046 0.000 1.00 72.62 233 GLU A N 1
ATOM 1855 C CA . GLU A 1 233 ? -20.883 -11.989 -1.433 1.00 72.62 233 GLU A CA 1
ATOM 1856 C C . GLU A 1 233 ? -19.589 -12.203 -2.241 1.00 72.62 233 GLU A C 1
ATOM 1858 O O . GLU A 1 233 ? -18.537 -11.712 -1.835 1.00 72.62 233 GLU A O 1
ATOM 1863 N N . ASN A 1 234 ? -19.665 -12.945 -3.353 1.00 66.00 234 ASN A N 1
ATOM 1864 C CA . ASN A 1 234 ? -18.555 -13.149 -4.298 1.00 66.00 234 ASN A CA 1
ATOM 1865 C C . ASN A 1 234 ? -18.679 -12.207 -5.502 1.00 66.00 234 ASN A C 1
ATOM 1867 O O . ASN A 1 234 ? -19.829 -11.972 -5.943 1.00 66.00 234 ASN A O 1
#

Sequence (234 aa):
MTGIVRRRAEWTTDLARVNTGMGLVVLALMLLANSPLLDFRKISVNSQLNRVESGEIELKDFDFWYAKNQLARPGYLALEEIKQEIGDSDPELLRMVNNPVNKTRGRGVRSAEEMWAAMVYRPEPFDVPQSLKSFIDSSYAVAYSGDPVMFKVDLDDDGQSEYLLLLVTEYGIGYSQFYYLADKGWLAGDLHYARSIYGNGVARDAIRNGEIVLIDRRFKHLKIGDVLLQPVEN

Foldseek 3Di:
DPVVVVVVVVVVVVVVVVVVVVVVVVVVVVVCVVDPNCLVLLVVVVVQVVCCVVVVDPLLPGQLVCLVPPSPPNSVVSLVVVCVVCPVVDPPSVCCNVDPDRPPCVFAQAQLVRLVVQEAEPPDDDDDDPLVSVVVNPDPPSGDGARWYWYWADQPPPPHTKIWIFGADQQGTPAIKIWDADPVGIDIDGDDDLDDDRDGCPNVVCSNNRVDDHDDDPDDWDDDPPDIHDDGDD

Secondary structure (DSSP, 8-state):
--HHHHHHHHHHHHHHHHHHHHHHHHHHHHHHHTSGGG-HHHHHHHHHHHHHHTTSS-GGGS-HHHHHHHSHHHHHHHHHHHHHHHTTS-HHHHHHHHS---TTTTS----HHHHHHTPEEESS--PPPHHHHHHHHHSGGGGS-SEEEEEEE-SSSSSS-EEEEEEEETTEEEEEEEEEEETTEEEEEE---SS-----THHHHHHHHT-------SS--EEETTEEE-----

Radius of gyration: 27.28 Å; chains: 1; bounding box: 52×82×58 Å